Protein AF-A0A3B8JCH5-F1 (afdb_monomer)

Mean predicted aligned error: 13.8 Å

Radius of gyration: 34.74 Å; Cα contacts (8 Å, |Δi|>4): 391; chains: 1; bounding box: 81×51×119 Å

pLDDT: mean 85.2, std 17.15, range [28.3, 98.12]

Nearest PDB structures (foldseek):
  2gj3-assembly1_A  TM=8.268E-01  e=1.641E-06  Azotobacter vinelandii
  6ph2-assembly2_D  TM=7.706E-01  e=1.312E-06  Brucella melitensis bv. 1 str. 16M
  4wuj-assembly3_B  TM=7.169E-01  e=3.568E-05  Trichoderma reesei QM6a
  6ide-assembly1_B  TM=7.219E-01  e=1.809E-04  Vibrio cholerae
  6kju-assembly1_A  TM=6.544E-01  e=3.542E-04  Vibrio cholerae

Structure (mmCIF, N/CA/C/O backbone):
data_AF-A0A3B8JCH5-F1
#
_entry.id   AF-A0A3B8JCH5-F1
#
loop_
_atom_site.group_PDB
_atom_site.id
_atom_site.type_symbol
_atom_site.label_atom_id
_atom_site.label_alt_id
_atom_site.label_comp_id
_atom_site.label_asym_id
_atom_site.label_entity_id
_atom_site.label_seq_id
_atom_site.pdbx_PDB_ins_code
_atom_site.Cartn_x
_atom_site.Cartn_y
_atom_site.Cartn_z
_atom_site.occupancy
_atom_site.B_iso_or_equiv
_atom_site.auth_seq_id
_atom_site.auth_comp_id
_atom_site.auth_asym_id
_atom_site.auth_atom_id
_atom_site.pdbx_PDB_model_num
ATOM 1 N N . MET A 1 1 ? -18.380 27.888 34.552 1.00 34.47 1 MET A N 1
ATOM 2 C CA . MET A 1 1 ? -19.639 27.134 34.718 1.00 34.47 1 MET A CA 1
ATOM 3 C C . MET A 1 1 ? -20.433 27.357 33.443 1.00 34.47 1 MET A C 1
ATOM 5 O O . MET A 1 1 ? -20.957 28.444 33.261 1.00 34.47 1 MET A O 1
ATOM 9 N N . THR A 1 2 ? -20.401 26.409 32.508 1.00 28.30 2 THR A N 1
ATOM 10 C CA . THR A 1 2 ? -20.994 26.587 31.172 1.00 28.30 2 THR A CA 1
ATOM 11 C C . THR A 1 2 ? -21.878 25.374 30.907 1.00 28.30 2 THR A C 1
ATOM 13 O O . THR A 1 2 ? -21.383 24.264 30.739 1.00 28.30 2 THR A O 1
ATOM 16 N N . LEU A 1 3 ? -23.192 25.571 31.002 1.00 33.81 3 LEU A N 1
ATOM 17 C CA . LEU A 1 3 ? -24.224 24.557 30.790 1.00 33.81 3 LEU A CA 1
ATOM 18 C C . LEU A 1 3 ? -24.629 24.592 29.311 1.00 33.81 3 LEU A C 1
ATOM 20 O O . LEU A 1 3 ? -25.291 25.535 28.892 1.00 33.81 3 LEU A O 1
ATOM 24 N N . ASN A 1 4 ? -24.251 23.581 28.526 1.00 31.47 4 ASN A N 1
ATOM 25 C CA . ASN A 1 4 ? -24.767 23.400 27.166 1.00 31.47 4 ASN A CA 1
ATOM 26 C C . ASN A 1 4 ? -25.927 22.396 27.192 1.00 31.47 4 ASN A C 1
ATOM 28 O O . ASN A 1 4 ? -25.741 21.228 27.529 1.00 31.47 4 ASN A O 1
ATOM 32 N N . GLY A 1 5 ? -27.128 22.847 26.831 1.00 33.06 5 GLY A N 1
ATOM 33 C CA . GLY A 1 5 ? -28.303 21.998 26.661 1.00 33.06 5 GLY A CA 1
ATOM 34 C C . GLY A 1 5 ? -29.292 22.637 25.693 1.00 33.06 5 GLY A C 1
ATOM 35 O O . GLY A 1 5 ? -29.803 23.719 25.958 1.00 33.06 5 GLY A O 1
ATOM 36 N N . SER A 1 6 ? -29.536 21.966 24.570 1.00 33.12 6 SER A N 1
ATOM 37 C CA . SER A 1 6 ? -30.535 22.315 23.562 1.00 33.12 6 SER A CA 1
ATOM 38 C C . SER A 1 6 ? -31.958 22.123 24.100 1.00 33.12 6 SER A C 1
ATOM 40 O O . SER A 1 6 ? -32.249 21.162 24.815 1.00 33.12 6 SER A O 1
ATOM 42 N N . VAL A 1 7 ? -32.836 23.070 23.761 1.00 36.69 7 VAL A N 1
ATOM 43 C CA . VAL A 1 7 ? -34.223 23.170 24.234 1.00 36.69 7 VAL A CA 1
ATOM 44 C C . VAL A 1 7 ? -35.172 22.842 23.084 1.00 36.69 7 VAL A C 1
ATOM 46 O O . VAL A 1 7 ? -35.135 23.495 22.046 1.00 36.69 7 VAL A O 1
ATOM 49 N N . ALA A 1 8 ? -36.066 21.883 23.307 1.00 32.75 8 ALA A N 1
ATOM 50 C CA . ALA A 1 8 ? -37.369 21.835 22.658 1.00 32.75 8 ALA A CA 1
ATOM 51 C C . ALA A 1 8 ? -38.423 21.892 23.771 1.00 32.75 8 ALA A C 1
ATOM 53 O O . ALA A 1 8 ? -38.335 21.165 24.761 1.00 32.75 8 ALA A O 1
ATOM 54 N N . GLN A 1 9 ? -39.354 22.833 23.642 1.00 38.03 9 GLN A N 1
ATOM 55 C CA . GLN A 1 9 ? -40.251 23.297 24.696 1.00 38.03 9 GLN A CA 1
ATOM 56 C C . GLN A 1 9 ? -41.695 22.909 24.355 1.00 38.03 9 GLN A C 1
ATOM 58 O O . GLN A 1 9 ? -42.153 23.233 23.265 1.00 38.03 9 GLN A O 1
ATOM 63 N N . GLN A 1 10 ? -42.404 22.261 25.286 1.00 32.81 10 GLN A N 1
ATOM 64 C CA . GLN A 1 10 ? -43.654 22.741 25.914 1.00 32.81 10 GLN A CA 1
ATOM 65 C C . GLN A 1 10 ? -44.427 21.599 26.607 1.00 32.81 10 GLN A C 1
ATOM 67 O O . GLN A 1 10 ? -44.687 20.563 26.007 1.00 32.81 10 GLN A O 1
ATOM 72 N N . GLY A 1 11 ? -44.867 21.857 27.849 1.00 30.05 11 GLY A N 1
ATOM 73 C CA . GLY A 1 11 ? -45.993 21.167 28.500 1.00 30.05 11 GLY A CA 1
ATOM 74 C C . GLY A 1 11 ? -45.633 20.125 29.567 1.00 30.05 11 GLY A C 1
ATOM 75 O O . GLY A 1 11 ? -45.564 18.941 29.269 1.00 30.05 11 GLY A O 1
ATOM 76 N N . GLY A 1 12 ? -45.487 20.564 30.824 1.00 31.00 12 GLY A N 1
ATOM 77 C CA . GLY A 1 12 ? -45.229 19.715 31.997 1.00 31.00 12 GLY A CA 1
ATOM 78 C C . GLY A 1 12 ? -43.741 19.640 32.331 1.00 31.00 12 GLY A C 1
ATOM 79 O O . GLY A 1 12 ? -42.994 18.936 31.660 1.00 31.00 12 GLY A O 1
ATOM 80 N N . GLU A 1 13 ? -43.290 20.386 33.345 1.00 38.19 13 GLU A N 1
ATOM 81 C CA . GLU A 1 13 ? -41.892 20.380 33.796 1.00 38.19 13 GLU A CA 1
ATOM 82 C C . GLU A 1 13 ? -41.487 18.976 34.271 1.00 38.19 13 GLU A C 1
ATOM 84 O O . GLU A 1 13 ? -41.611 18.618 35.442 1.00 38.19 13 GLU A O 1
ATOM 89 N N . GLN A 1 14 ? -40.964 18.160 33.354 1.00 43.94 14 GLN A N 1
ATOM 90 C CA . GLN A 1 14 ? -40.075 17.071 33.718 1.00 43.94 14 GLN A CA 1
ATOM 91 C C . GLN A 1 14 ? -38.820 17.713 34.303 1.00 43.94 14 GLN A C 1
ATOM 93 O O . GLN A 1 14 ? -37.884 18.067 33.583 1.00 43.94 14 GLN A O 1
ATOM 98 N N . VAL A 1 15 ? -38.811 17.884 35.626 1.00 55.19 15 VAL A N 1
ATOM 99 C CA . VAL A 1 15 ? -37.588 18.178 36.370 1.00 55.19 15 VAL A CA 1
ATOM 100 C C . VAL A 1 15 ? -36.568 17.128 35.947 1.00 55.19 15 VAL A C 1
ATOM 102 O O . VAL A 1 15 ? -36.809 15.921 36.037 1.00 55.19 15 VAL A O 1
ATOM 105 N N . LYS A 1 16 ? -35.464 17.594 35.370 1.00 57.41 16 LYS A N 1
ATOM 106 C CA . LYS A 1 16 ? -34.493 16.759 34.675 1.00 57.41 16 LYS A CA 1
ATOM 107 C C . LYS A 1 16 ? -33.742 15.917 35.707 1.00 57.41 16 LYS A C 1
ATOM 109 O O . LYS A 1 16 ? -32.671 16.268 36.132 1.00 57.41 16 LYS A O 1
ATOM 114 N N . ASN A 1 17 ? -34.284 14.800 36.166 1.00 74.19 17 ASN A N 1
ATOM 115 C CA . ASN A 1 17 ? -33.811 14.106 37.374 1.00 74.19 17 ASN A CA 1
ATOM 116 C C . ASN A 1 17 ? -32.418 13.443 37.297 1.00 74.19 17 ASN A C 1
ATOM 118 O O . ASN A 1 17 ? -32.082 12.652 38.175 1.00 74.19 17 ASN A O 1
ATOM 122 N N . ARG A 1 18 ? -31.614 13.730 36.267 1.00 83.62 18 ARG A N 1
ATOM 123 C CA . ARG A 1 18 ? -30.266 13.198 36.060 1.00 83.62 18 ARG A CA 1
ATOM 124 C C . ARG A 1 18 ? -29.354 14.251 35.434 1.00 83.62 18 ARG A C 1
ATOM 126 O O . ARG A 1 18 ? -29.680 14.791 34.374 1.00 83.62 18 ARG A O 1
ATOM 133 N N . TYR A 1 19 ? -28.195 14.475 36.045 1.00 86.25 19 TYR A N 1
ATOM 134 C CA . TYR A 1 19 ? -27.175 15.397 35.552 1.00 86.25 19 TYR A CA 1
ATOM 135 C C . TYR A 1 19 ? -25.776 14.860 35.848 1.00 86.25 19 TYR A C 1
ATOM 137 O O . TYR A 1 19 ? -25.529 14.335 36.931 1.00 86.25 19 TYR A O 1
ATOM 145 N N . GLU A 1 20 ? -24.846 15.055 34.918 1.00 90.00 20 GLU A N 1
ATOM 146 C CA . GLU A 1 20 ? -23.426 14.811 35.160 1.00 90.00 20 GLU A CA 1
ATOM 147 C C . GLU A 1 20 ? -22.760 16.122 35.580 1.00 90.00 20 GLU A C 1
ATOM 149 O O . GLU A 1 20 ? -22.836 17.117 34.857 1.00 90.00 20 GLU A O 1
ATOM 154 N N . VAL A 1 21 ? -22.097 16.132 36.734 1.00 90.00 21 VAL A N 1
ATOM 155 C CA . VAL A 1 21 ? -21.424 17.320 37.271 1.00 90.00 21 VAL A CA 1
ATOM 156 C C . VAL A 1 21 ? -19.962 17.017 37.561 1.00 90.00 21 VAL A C 1
ATOM 158 O O . VAL A 1 21 ? -19.626 15.957 38.084 1.00 90.00 21 VAL A O 1
ATOM 161 N N . LYS A 1 22 ? -19.0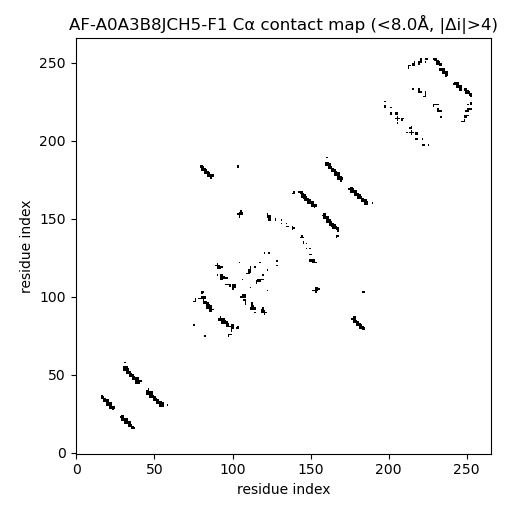84 17.957 37.215 1.00 91.12 22 LYS A N 1
ATOM 162 C CA . LYS A 1 22 ? -17.679 17.936 37.619 1.00 91.12 22 LYS A CA 1
ATOM 163 C C . LYS A 1 22 ? -17.558 18.679 38.946 1.00 91.12 22 LYS A C 1
ATOM 165 O O . LYS A 1 22 ? -17.958 19.840 39.020 1.00 91.12 22 LYS A O 1
ATOM 170 N N . ILE A 1 23 ? -17.031 18.024 39.971 1.00 90.88 23 ILE A N 1
ATOM 171 C CA . ILE A 1 23 ? -16.799 18.621 41.288 1.00 90.88 23 ILE A CA 1
ATOM 172 C C . ILE A 1 23 ? -15.312 18.571 41.643 1.00 90.88 23 ILE A C 1
ATOM 174 O O . ILE A 1 23 ? -14.564 17.727 41.147 1.00 90.88 23 ILE A O 1
ATOM 178 N N . LEU A 1 24 ? -14.898 19.481 42.522 1.00 89.62 24 LEU A N 1
ATOM 179 C CA . LEU A 1 24 ? -13.614 19.414 43.207 1.00 89.62 24 LEU A CA 1
ATOM 180 C C . LEU A 1 24 ? -13.860 18.821 44.596 1.00 89.62 24 LEU A C 1
ATOM 182 O O . LEU A 1 24 ? -14.696 19.324 45.344 1.00 89.62 24 LEU A O 1
ATOM 186 N N . THR A 1 25 ? -13.150 17.752 44.933 1.00 84.25 25 THR A N 1
ATOM 187 C CA . THR A 1 25 ? -13.139 17.206 46.298 1.00 84.25 25 THR A CA 1
ATOM 188 C C . THR A 1 25 ? -12.403 18.151 47.253 1.00 84.25 25 THR A C 1
ATOM 190 O O . THR A 1 25 ? -11.600 18.977 46.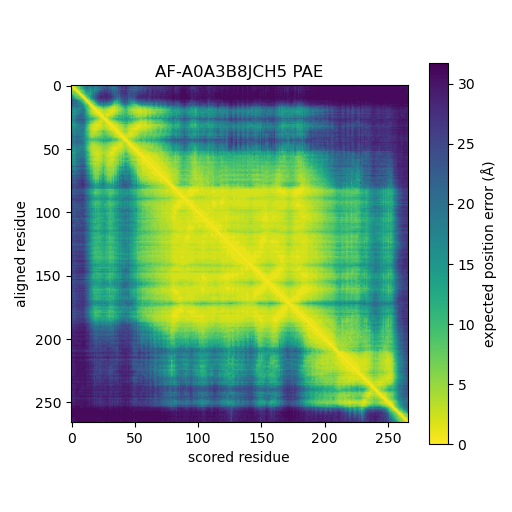816 1.00 84.25 25 THR A O 1
ATOM 193 N N . GLU A 1 26 ? -12.609 17.998 48.566 1.00 85.19 26 GLU A N 1
ATOM 194 C CA . GLU A 1 26 ? -11.859 18.755 49.587 1.00 85.19 26 GLU A CA 1
ATOM 195 C C . GLU A 1 26 ? -10.337 18.555 49.477 1.00 85.19 26 GLU A C 1
ATOM 197 O O . GLU A 1 26 ? -9.564 19.435 49.842 1.00 85.19 26 GLU A O 1
ATOM 202 N N . THR A 1 27 ? -9.893 17.429 48.905 1.00 82.94 27 THR A N 1
ATOM 203 C CA . THR A 1 27 ? -8.476 17.136 48.645 1.00 82.94 27 THR A CA 1
ATOM 204 C C . THR A 1 27 ? -7.953 17.757 47.342 1.00 82.94 27 THR A C 1
ATOM 206 O O . THR A 1 27 ? -6.846 17.438 46.919 1.00 82.94 27 THR A O 1
ATOM 209 N N . GLY A 1 28 ? -8.746 18.582 46.649 1.00 83.62 28 GLY A N 1
ATOM 210 C CA . GLY A 1 28 ? -8.377 19.220 45.380 1.00 83.62 28 GLY A CA 1
ATOM 211 C C . GLY A 1 28 ? -8.441 18.305 44.150 1.00 83.62 28 GLY A C 1
ATOM 212 O O . GLY A 1 28 ? -8.120 18.739 43.046 1.00 83.62 28 GLY A O 1
ATOM 213 N N . LYS A 1 29 ? -8.864 17.045 44.305 1.00 86.81 29 LYS A N 1
ATOM 214 C CA . LYS A 1 29 ? -9.010 16.094 43.193 1.00 86.81 29 LYS A CA 1
ATOM 215 C C . LYS A 1 29 ? -10.319 16.360 42.455 1.00 86.81 29 LYS A C 1
ATOM 217 O O . LYS A 1 29 ? -11.372 16.439 43.089 1.00 86.81 29 LYS A O 1
ATOM 222 N N . GLU A 1 30 ? -10.258 16.451 41.133 1.00 89.44 30 GLU A N 1
ATOM 223 C CA . GLU A 1 30 ? -11.446 16.546 40.286 1.00 89.44 30 GLU A CA 1
ATOM 224 C C . GLU A 1 30 ? -12.133 15.179 40.150 1.00 89.44 30 GLU A C 1
ATOM 226 O O . GLU A 1 30 ? -11.474 14.175 39.863 1.00 89.44 30 GLU A O 1
ATOM 231 N N . CYS A 1 31 ? -13.455 15.135 40.314 1.00 89.94 31 CYS A N 1
ATOM 232 C CA . CYS A 1 31 ? -14.258 13.956 40.001 1.00 89.94 31 CYS A CA 1
ATOM 233 C C . CYS A 1 31 ? -15.549 14.322 39.264 1.00 89.94 31 CYS A C 1
ATOM 235 O O . CYS A 1 31 ? -16.095 15.418 39.394 1.00 89.94 31 CYS A O 1
ATOM 237 N N . TRP A 1 32 ? -16.021 13.394 38.441 1.00 93.19 32 TRP A N 1
ATOM 238 C CA . TRP A 1 32 ? -17.297 13.478 37.752 1.00 93.19 32 TRP A CA 1
ATOM 239 C C . TRP A 1 32 ? -18.329 12.636 38.489 1.00 93.19 32 TRP A C 1
ATOM 241 O O . TRP A 1 32 ? -18.100 11.454 38.731 1.00 93.19 32 TRP A O 1
ATOM 251 N N . LEU A 1 33 ? -19.483 13.226 38.791 1.00 92.38 33 LEU A N 1
ATOM 252 C CA . LEU A 1 33 ? -20.605 12.550 39.433 1.00 92.38 33 LEU A CA 1
ATOM 253 C C . LEU A 1 33 ? -21.814 12.493 38.493 1.00 92.38 33 LEU A C 1
ATOM 255 O O . LEU A 1 33 ? -22.228 13.523 37.965 1.00 92.38 33 LEU A O 1
ATOM 259 N N . ASP A 1 34 ? -22.410 11.310 38.324 1.00 92.19 34 ASP A N 1
ATOM 260 C CA . ASP A 1 34 ? -23.779 11.145 37.812 1.00 92.19 34 ASP A CA 1
ATOM 261 C C . ASP A 1 34 ? -24.737 11.308 38.992 1.00 92.19 34 ASP A C 1
ATOM 263 O O . ASP A 1 34 ? -24.832 10.431 39.855 1.00 92.19 34 ASP A O 1
ATOM 267 N N . VAL A 1 35 ? -25.411 12.453 39.055 1.00 92.00 35 VAL A N 1
ATOM 268 C CA . VAL A 1 35 ? -26.319 12.816 40.142 1.00 92.00 35 VAL A CA 1
ATOM 269 C C . VAL A 1 35 ? -27.749 12.600 39.683 1.00 92.00 35 VAL A C 1
ATOM 271 O O . VAL A 1 35 ? -28.184 13.160 38.674 1.00 92.00 35 VAL A O 1
ATOM 274 N N . ARG A 1 36 ? -28.497 11.800 40.445 1.00 90.94 36 ARG A N 1
ATOM 275 C CA . ARG A 1 36 ? -29.922 11.559 40.223 1.00 90.94 36 ARG A CA 1
ATOM 276 C C . ARG A 1 36 ? -30.733 12.026 41.410 1.00 90.94 36 ARG A C 1
ATOM 278 O O . ARG A 1 36 ? -30.422 11.670 42.543 1.00 90.94 36 ARG A O 1
ATOM 285 N N . ASN A 1 37 ? -31.805 12.750 41.121 1.00 89.75 37 ASN A N 1
ATOM 286 C CA . ASN A 1 37 ? -32.693 13.312 42.130 1.00 89.75 37 ASN A CA 1
ATOM 287 C C . ASN A 1 37 ? -34.081 12.688 41.987 1.00 89.75 37 ASN A C 1
ATOM 289 O O . ASN A 1 37 ? -34.614 12.588 40.884 1.00 89.75 37 ASN A O 1
ATOM 293 N N . ARG A 1 38 ? -34.694 12.277 43.094 1.00 86.19 38 ARG A N 1
ATOM 294 C CA . ARG A 1 38 ? -36.100 11.857 43.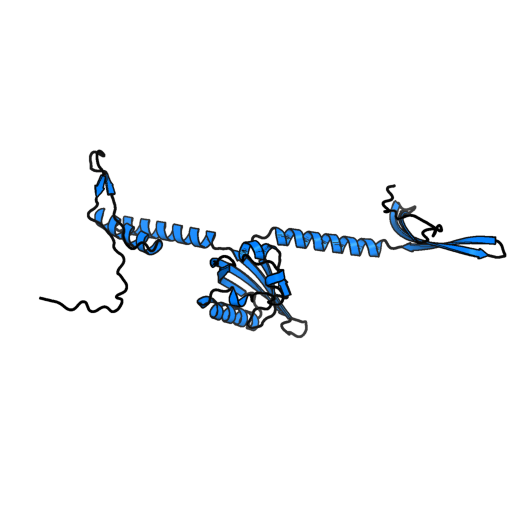140 1.00 86.19 38 ARG A CA 1
ATOM 295 C C . ARG A 1 38 ? -36.772 12.472 44.352 1.00 86.19 38 ARG A C 1
ATOM 297 O O . ARG A 1 38 ? -36.208 12.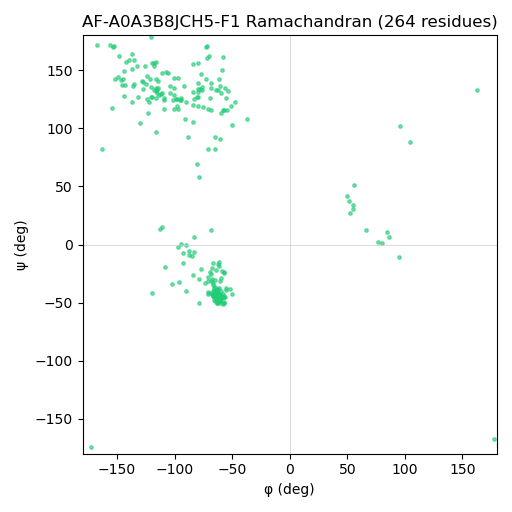458 45.437 1.00 86.19 38 ARG A O 1
ATOM 304 N N . ILE A 1 39 ? -37.995 12.958 44.179 1.00 85.94 39 ILE A N 1
ATOM 305 C CA . ILE A 1 39 ? -38.830 13.378 45.306 1.00 85.94 39 ILE A CA 1
ATOM 306 C C . ILE A 1 39 ? -39.445 12.115 45.920 1.00 85.94 39 ILE A C 1
ATOM 308 O O . ILE A 1 39 ? -40.027 11.295 45.206 1.00 85.94 39 ILE A O 1
ATOM 312 N N . ILE A 1 40 ? -39.277 11.939 47.227 1.00 87.81 40 ILE A N 1
ATOM 313 C CA . ILE A 1 40 ? -39.837 10.847 48.027 1.00 87.81 40 ILE A CA 1
ATOM 314 C C . ILE A 1 40 ? -40.630 11.430 49.198 1.00 87.81 40 ILE A C 1
ATOM 316 O O . ILE A 1 40 ? -40.355 12.539 49.645 1.00 87.81 40 ILE A O 1
ATOM 320 N N . ASN A 1 41 ? -41.616 10.692 49.703 1.00 87.38 41 ASN A N 1
ATOM 321 C CA . ASN A 1 41 ? -42.335 11.078 50.914 1.00 87.38 41 ASN A CA 1
ATOM 322 C C . ASN A 1 41 ? -41.741 10.327 52.113 1.00 87.38 41 ASN A C 1
ATOM 324 O O . ASN A 1 41 ? -41.657 9.097 52.084 1.00 87.38 41 ASN A O 1
ATOM 328 N N . VAL A 1 42 ? -41.321 11.059 53.142 1.00 82.31 42 VAL A N 1
ATOM 329 C CA . VAL A 1 42 ? -40.803 10.505 54.396 1.00 82.31 42 VAL A CA 1
ATOM 330 C C . VAL A 1 42 ? -41.653 11.067 55.532 1.00 82.31 42 VAL A C 1
ATOM 332 O O . VAL A 1 42 ? -41.644 12.264 55.782 1.00 82.31 42 VAL A O 1
ATOM 335 N N . GLN A 1 43 ? -42.421 10.199 56.201 1.00 82.62 43 GLN A N 1
ATOM 336 C CA . GLN A 1 43 ? -43.301 10.556 57.331 1.00 82.62 43 GLN A CA 1
ATOM 337 C C . GLN A 1 43 ? -44.330 11.672 57.043 1.00 82.62 43 GLN A C 1
ATOM 339 O O . GLN A 1 43 ? -44.732 12.397 57.946 1.00 82.62 43 GLN A O 1
ATOM 344 N N . GLY A 1 44 ? -44.804 11.791 55.800 1.00 83.31 44 GLY A N 1
ATOM 345 C CA . GLY A 1 44 ? -45.785 12.803 55.399 1.00 83.31 44 GLY A CA 1
ATOM 346 C C . GLY A 1 44 ? -45.162 14.067 54.803 1.00 83.31 44 GLY A C 1
ATOM 347 O O . GLY A 1 44 ? -45.885 14.849 54.188 1.00 83.31 44 GLY A O 1
ATOM 348 N N . GLU A 1 45 ? -43.841 14.236 54.893 1.00 87.94 45 GLU A N 1
ATOM 349 C CA . GLU A 1 45 ? -43.112 15.367 54.318 1.00 87.94 45 GLU A CA 1
ATOM 350 C C . GLU A 1 45 ? -42.435 14.993 52.993 1.00 87.94 45 GLU A C 1
ATOM 352 O O . GLU A 1 45 ? -41.950 13.876 52.794 1.00 87.94 45 GLU A O 1
ATOM 357 N N . SER A 1 46 ? -42.409 15.940 52.051 1.00 85.50 46 SER A N 1
ATOM 358 C CA . SER A 1 46 ? -41.711 15.760 50.773 1.00 85.50 46 SER A CA 1
ATOM 359 C C . SER A 1 46 ? -40.211 15.987 50.961 1.00 85.50 46 SER A C 1
ATOM 361 O O . SER A 1 46 ? -39.791 17.088 51.304 1.00 85.50 46 SER A O 1
ATOM 363 N N . ALA A 1 47 ? -39.404 14.964 50.688 1.00 87.88 47 ALA A N 1
ATOM 364 C CA . ALA A 1 47 ? -37.947 14.999 50.739 1.00 87.88 47 ALA A CA 1
ATOM 365 C C . ALA A 1 47 ? -37.339 14.711 49.356 1.00 87.88 47 ALA A C 1
ATOM 367 O O . ALA A 1 47 ? -37.937 14.026 48.526 1.00 87.88 47 ALA A O 1
ATOM 368 N N . VAL A 1 48 ? -36.128 15.209 49.095 1.00 86.56 48 VAL A N 1
ATOM 369 C CA . VAL A 1 48 ? -35.376 14.895 47.870 1.00 86.56 48 VAL A CA 1
ATOM 370 C C . VAL A 1 48 ? -34.332 13.832 48.190 1.00 86.56 48 VAL A C 1
ATOM 372 O O . VAL A 1 48 ? -33.406 14.069 48.959 1.00 86.56 48 VAL A O 1
ATOM 375 N N . LEU A 1 49 ? -34.465 12.663 47.573 1.00 87.56 49 LEU A N 1
ATOM 376 C CA . LEU A 1 49 ? -33.430 11.641 47.546 1.00 87.56 49 LEU A CA 1
ATOM 377 C C . LEU A 1 49 ? -32.453 11.950 46.413 1.00 87.56 49 LEU A C 1
ATOM 379 O O . LEU A 1 49 ? -32.840 11.967 45.242 1.00 87.56 49 LEU A O 1
ATOM 383 N N . VAL A 1 50 ? -31.188 12.150 46.769 1.00 89.19 50 VAL A N 1
ATOM 384 C CA . VAL A 1 50 ? -30.084 12.349 45.830 1.00 89.19 50 VAL A CA 1
ATOM 385 C C . VAL A 1 50 ? -29.191 11.115 45.860 1.00 89.19 50 VAL A C 1
ATOM 387 O O . VAL A 1 50 ? -28.699 10.730 46.917 1.00 89.19 50 VAL A O 1
ATOM 390 N N . THR A 1 51 ? -28.958 10.499 44.706 1.00 90.44 51 THR A N 1
ATOM 391 C CA . THR A 1 51 ? -27.909 9.484 44.537 1.00 90.44 51 THR A CA 1
ATOM 392 C C . THR A 1 51 ? -26.827 10.052 43.640 1.00 90.44 51 THR A C 1
ATOM 394 O O . THR A 1 51 ? -27.145 10.536 42.555 1.00 90.44 51 THR A O 1
ATOM 397 N N . ALA A 1 52 ? -25.569 9.963 44.055 1.00 90.94 52 ALA A N 1
ATOM 398 C CA . ALA A 1 52 ? -24.428 10.374 43.252 1.00 90.94 52 ALA A CA 1
ATOM 399 C C . ALA A 1 52 ? -23.505 9.175 43.028 1.00 90.94 52 ALA A C 1
ATOM 401 O O . ALA A 1 52 ? -23.097 8.522 43.988 1.00 90.94 52 ALA A O 1
ATOM 402 N N . PHE A 1 53 ? -23.183 8.890 41.768 1.00 92.38 53 PHE A N 1
ATOM 403 C CA . PHE A 1 53 ? -22.221 7.856 41.393 1.00 92.38 53 PHE A CA 1
ATOM 404 C C . PHE A 1 53 ? -20.978 8.508 40.808 1.00 92.38 53 PHE A C 1
ATOM 406 O O . PHE A 1 53 ? -21.094 9.333 39.904 1.00 92.38 53 PHE A O 1
ATOM 413 N N . ASP A 1 54 ? -19.801 8.121 41.291 1.00 91.62 54 ASP A N 1
ATOM 414 C CA . ASP A 1 54 ? -18.545 8.526 40.666 1.00 91.62 54 ASP A CA 1
ATOM 415 C C . ASP A 1 54 ? -18.415 7.855 39.290 1.00 91.62 54 ASP A C 1
ATOM 417 O O . ASP A 1 54 ? -18.363 6.631 39.171 1.00 91.62 54 ASP A O 1
ATOM 421 N N . ILE A 1 55 ? -18.396 8.678 38.243 1.00 91.44 55 ILE A N 1
ATOM 422 C CA . ILE A 1 55 ? -18.228 8.273 36.844 1.00 91.44 55 ILE A CA 1
ATOM 423 C C . ILE A 1 55 ? -16.893 8.761 36.265 1.00 91.44 55 ILE A C 1
ATOM 425 O O . ILE A 1 55 ? -16.698 8.721 35.049 1.00 91.44 55 ILE A O 1
ATOM 429 N N . THR A 1 56 ? -15.964 9.220 37.110 1.00 90.88 56 THR A N 1
ATOM 430 C CA . THR A 1 56 ? -14.658 9.757 36.694 1.00 90.88 56 THR A CA 1
ATOM 431 C C . THR A 1 56 ? -13.886 8.736 35.876 1.00 90.88 56 THR A C 1
ATOM 433 O O . THR A 1 56 ? -13.469 9.040 34.762 1.00 90.88 56 THR A O 1
ATOM 436 N N . HIS A 1 57 ? -13.773 7.505 36.382 1.00 91.44 57 HIS A N 1
ATOM 437 C CA . HIS A 1 57 ? -13.063 6.426 35.695 1.00 91.44 57 HIS A CA 1
ATOM 438 C C . HIS A 1 57 ? -13.685 6.112 34.327 1.00 91.44 57 HIS A C 1
ATOM 440 O O . HIS A 1 57 ? -12.983 6.023 33.324 1.00 91.44 57 HIS A O 1
ATOM 446 N N . TYR A 1 58 ? -15.017 6.010 34.262 1.00 90.00 58 TYR A N 1
ATOM 447 C CA . TYR A 1 58 ? -15.727 5.761 33.007 1.00 90.00 58 TYR A CA 1
ATOM 448 C C . TYR A 1 58 ? -15.476 6.868 31.976 1.00 90.00 58 TYR A C 1
ATOM 450 O O . TYR A 1 58 ? -15.210 6.578 30.810 1.00 90.00 58 TYR A O 1
ATOM 458 N N . LYS A 1 59 ? -15.515 8.138 32.400 1.00 90.50 59 LYS A N 1
ATOM 459 C CA . LYS A 1 59 ? -15.216 9.260 31.507 1.00 90.50 59 LYS A CA 1
ATOM 460 C C . LYS A 1 59 ? -13.768 9.264 31.039 1.00 90.50 59 LYS A C 1
ATOM 462 O O . LYS A 1 59 ? -13.560 9.435 29.847 1.00 90.50 59 LYS A O 1
ATOM 467 N N . GLN A 1 60 ? -12.811 9.027 31.933 1.00 90.19 60 GLN A N 1
ATOM 468 C CA . GLN A 1 60 ? -11.386 8.993 31.595 1.00 90.19 60 GLN A CA 1
ATOM 469 C C . GLN A 1 60 ? -11.063 7.897 30.577 1.00 90.19 60 GLN A C 1
ATOM 471 O O . GLN A 1 60 ? -10.410 8.175 29.580 1.00 90.19 60 GLN A O 1
ATOM 476 N N . VAL A 1 61 ? -11.573 6.675 30.774 1.00 91.62 61 VAL A N 1
ATOM 477 C CA . VAL A 1 61 ? -11.383 5.574 29.812 1.00 91.62 61 VAL A CA 1
ATOM 478 C C . VAL A 1 61 ? -12.004 5.918 28.460 1.00 91.62 61 VAL A C 1
ATOM 480 O O . VAL A 1 61 ? -11.395 5.691 27.418 1.00 91.62 61 VAL A O 1
ATOM 483 N N . ARG A 1 62 ? -13.211 6.495 28.463 1.00 92.12 62 ARG A N 1
ATOM 484 C CA . ARG A 1 62 ? -13.906 6.859 27.227 1.00 92.12 62 ARG A CA 1
ATOM 485 C C . ARG A 1 62 ? -13.191 7.984 26.477 1.00 92.12 62 ARG A C 1
ATOM 487 O O . ARG A 1 62 ? -13.078 7.922 25.261 1.00 92.12 62 ARG A O 1
ATOM 494 N N . GLU A 1 63 ? -12.729 9.005 27.188 1.00 92.12 63 GLU A N 1
ATOM 495 C CA . GLU A 1 63 ? -11.988 10.132 26.620 1.00 92.12 63 GLU A CA 1
ATOM 496 C C . GLU A 1 63 ? -10.630 9.687 26.074 1.00 92.12 63 GLU A C 1
ATOM 498 O O . GLU A 1 63 ? -10.325 9.995 24.927 1.00 92.12 63 GLU A O 1
ATOM 503 N N . ALA A 1 64 ? -9.891 8.856 26.816 1.00 91.19 64 ALA A N 1
ATOM 504 C CA . ALA A 1 64 ? -8.641 8.264 26.345 1.00 91.19 64 ALA A CA 1
ATOM 505 C C . ALA A 1 64 ? -8.840 7.405 25.083 1.00 91.19 64 ALA A C 1
ATOM 507 O O . ALA A 1 64 ? -8.031 7.469 24.160 1.00 91.19 64 ALA A O 1
ATOM 508 N N . LEU A 1 65 ? -9.934 6.635 25.005 1.00 92.25 65 LEU A N 1
ATOM 509 C CA . LEU A 1 65 ? -10.275 5.874 23.801 1.00 92.25 65 LEU A CA 1
ATOM 510 C C . LEU A 1 65 ? -10.568 6.800 22.614 1.00 92.25 65 LEU A C 1
ATOM 512 O O . LEU A 1 65 ? -10.036 6.578 21.529 1.00 92.25 65 LEU A O 1
ATOM 516 N N . TYR A 1 66 ? -11.376 7.845 22.815 1.00 90.94 66 TYR A N 1
ATOM 517 C CA . TYR A 1 66 ? -11.668 8.827 21.767 1.00 90.94 66 TYR A CA 1
ATOM 518 C C . TYR A 1 66 ? -10.407 9.552 21.289 1.00 90.94 66 TYR A C 1
ATOM 520 O O . TYR A 1 66 ? -10.222 9.736 20.087 1.00 90.94 66 TYR A O 1
ATOM 528 N N . GLU A 1 67 ? -9.531 9.951 22.208 1.00 92.31 67 GLU A N 1
ATOM 529 C CA . GLU A 1 67 ? -8.271 10.616 21.885 1.00 92.31 67 GLU A CA 1
ATOM 530 C C . GLU A 1 67 ? -7.321 9.680 21.129 1.00 92.31 67 GLU A C 1
ATOM 532 O O . GLU A 1 67 ? -6.737 10.080 20.120 1.00 92.31 67 GLU A O 1
ATOM 537 N N . SER A 1 68 ? -7.232 8.414 21.546 1.00 91.88 68 SER A N 1
ATOM 538 C CA . SER A 1 68 ? -6.461 7.385 20.847 1.00 91.88 68 SER A CA 1
ATOM 539 C C . SER A 1 68 ? -6.989 7.148 19.428 1.00 91.88 68 SER A C 1
ATOM 541 O O . SER A 1 68 ? -6.214 7.215 18.475 1.00 91.88 68 SER A O 1
ATOM 543 N N . GLN A 1 69 ? -8.305 6.978 19.254 1.00 89.25 69 GLN A N 1
ATOM 544 C CA . GLN A 1 69 ? -8.929 6.798 17.937 1.00 89.25 69 GLN A CA 1
ATOM 545 C C . GLN A 1 69 ? -8.713 8.006 17.024 1.00 89.25 69 GLN A C 1
ATOM 547 O O . GLN A 1 69 ? -8.322 7.848 15.869 1.00 89.25 69 GLN A O 1
ATOM 552 N N . ARG A 1 70 ? -8.917 9.223 17.544 1.00 89.38 70 ARG A N 1
ATOM 553 C CA . ARG A 1 70 ? -8.674 10.462 16.794 1.00 89.38 70 ARG A CA 1
ATOM 554 C C . ARG A 1 70 ? -7.211 10.571 16.365 1.00 89.38 70 ARG A C 1
ATOM 556 O O . ARG A 1 70 ? -6.932 10.953 15.229 1.00 89.38 70 ARG A O 1
ATOM 563 N N . THR A 1 71 ? -6.286 10.244 17.266 1.00 89.19 71 THR A N 1
ATOM 564 C CA . THR A 1 71 ? -4.844 10.283 16.997 1.00 89.19 71 THR A CA 1
ATOM 565 C C . THR A 1 71 ? -4.473 9.287 15.905 1.00 89.19 71 THR A C 1
ATOM 567 O O . THR A 1 71 ? -3.862 9.687 14.919 1.00 89.19 71 THR A O 1
ATOM 570 N N . LEU A 1 72 ? -4.910 8.028 16.018 1.00 86.69 72 LEU A N 1
ATOM 571 C CA . LEU A 1 72 ? -4.672 7.002 14.999 1.00 86.69 72 LEU A CA 1
ATOM 572 C C . LEU A 1 72 ? -5.246 7.413 13.640 1.00 86.69 72 LEU A C 1
ATOM 574 O O . LEU A 1 72 ? -4.538 7.347 12.641 1.00 86.69 72 LEU A O 1
ATOM 578 N N . SER A 1 73 ? -6.484 7.914 13.605 1.00 82.94 73 SER A N 1
ATOM 579 C CA . SER A 1 73 ? -7.102 8.416 12.373 1.00 82.94 73 SER A CA 1
ATOM 580 C C . SER A 1 73 ? -6.278 9.532 11.733 1.00 82.94 73 SER A C 1
ATOM 582 O O . SER A 1 73 ? -6.046 9.499 10.531 1.00 82.94 73 SER A O 1
ATOM 584 N N . THR A 1 74 ? -5.794 10.488 12.528 1.00 85.62 74 THR A N 1
ATOM 585 C CA . THR A 1 74 ? -4.978 11.603 12.021 1.00 85.62 74 THR A CA 1
ATOM 586 C C . THR A 1 74 ? -3.647 11.109 11.456 1.00 85.62 74 THR A C 1
ATOM 588 O O . THR A 1 74 ? -3.218 11.563 10.399 1.00 85.62 74 THR A O 1
ATOM 591 N N . LEU A 1 75 ? -2.989 10.174 12.148 1.00 87.62 75 LEU A N 1
ATOM 592 C CA . LEU A 1 75 ? -1.723 9.602 11.693 1.00 87.62 75 LEU A CA 1
ATOM 593 C C . LEU A 1 75 ? -1.900 8.836 10.380 1.00 87.62 75 LEU A C 1
ATOM 595 O O . LEU A 1 75 ? -1.114 9.043 9.463 1.00 87.62 75 LEU A O 1
ATOM 599 N N . MET A 1 76 ? -2.954 8.023 10.264 1.00 84.44 76 MET A N 1
ATOM 600 C CA . MET A 1 76 ? -3.253 7.276 9.040 1.00 84.44 76 MET A CA 1
ATOM 601 C C . MET A 1 76 ? -3.556 8.196 7.851 1.00 84.44 76 MET A C 1
ATOM 603 O O . MET A 1 76 ? -3.081 7.926 6.754 1.00 84.44 76 MET A O 1
ATOM 607 N N . SER A 1 77 ? -4.298 9.291 8.051 1.00 79.12 77 SER A N 1
ATOM 608 C CA . SER A 1 77 ? -4.620 10.246 6.976 1.00 79.12 77 SER A CA 1
ATOM 609 C C . SER A 1 77 ? -3.409 11.031 6.457 1.00 79.12 77 SER A C 1
ATOM 611 O O . SER A 1 77 ? -3.468 11.566 5.354 1.00 79.12 77 SER A O 1
ATOM 613 N N . ASN A 1 78 ? -2.323 11.113 7.230 1.00 81.69 78 ASN A N 1
ATOM 614 C CA . ASN A 1 78 ? -1.090 11.789 6.818 1.00 81.69 78 ASN A CA 1
ATOM 615 C C . ASN A 1 78 ? -0.126 10.873 6.045 1.00 81.69 78 ASN A C 1
ATOM 617 O O . ASN A 1 78 ? 0.886 11.359 5.538 1.00 81.69 78 ASN A O 1
ATOM 621 N N . LEU A 1 79 ? -0.391 9.563 5.979 1.00 83.94 79 LEU A N 1
ATOM 622 C CA . LEU A 1 79 ? 0.450 8.630 5.234 1.00 83.94 79 LEU A CA 1
ATOM 623 C C . LEU A 1 79 ? 0.181 8.763 3.724 1.00 83.94 79 LEU A C 1
ATOM 625 O O . LEU A 1 79 ? -0.982 8.812 3.318 1.00 83.94 79 LEU A O 1
ATOM 629 N N . PRO A 1 80 ? 1.223 8.787 2.873 1.00 82.94 80 PRO A N 1
ATOM 630 C CA . PRO A 1 80 ? 1.080 8.910 1.423 1.00 82.94 80 PRO A CA 1
ATOM 631 C C . PRO A 1 80 ? 0.685 7.568 0.777 1.00 82.94 80 PRO A C 1
ATOM 633 O O . PRO A 1 80 ? 1.390 7.041 -0.073 1.00 82.94 80 PRO A O 1
ATOM 636 N N . GLY A 1 81 ? -0.435 6.982 1.196 1.00 91.19 81 GLY A N 1
ATOM 637 C CA . GLY A 1 81 ? -0.866 5.665 0.732 1.00 91.19 81 GLY A CA 1
ATOM 638 C C . GLY A 1 81 ? -2.146 5.194 1.408 1.00 91.19 81 GLY A C 1
ATOM 639 O O . GLY A 1 81 ? -2.822 5.968 2.089 1.00 91.19 81 GLY A O 1
ATOM 640 N N . MET A 1 82 ? -2.480 3.916 1.247 1.00 94.31 82 MET A N 1
ATOM 641 C CA . MET A 1 82 ? -3.632 3.311 1.915 1.00 94.31 82 MET A CA 1
ATOM 642 C C . MET A 1 82 ? -3.215 2.237 2.908 1.00 94.31 82 MET A C 1
ATOM 644 O O . MET A 1 82 ? -2.400 1.373 2.602 1.00 94.31 82 MET A O 1
ATOM 648 N N . VAL A 1 83 ? -3.813 2.289 4.094 1.00 95.56 83 VAL A N 1
ATOM 649 C CA . VAL A 1 83 ? -3.759 1.214 5.087 1.00 95.56 83 VAL A CA 1
ATOM 650 C C . VAL A 1 83 ? -4.960 0.323 4.838 1.00 95.56 83 VAL A C 1
ATOM 652 O O . VAL A 1 83 ? -6.064 0.837 4.642 1.00 95.56 83 VAL A O 1
ATOM 655 N N . TYR A 1 84 ? -4.764 -0.986 4.870 1.00 96.38 84 TYR A N 1
ATOM 656 C CA . TYR A 1 84 ? -5.836 -1.936 4.628 1.00 96.38 84 TYR A CA 1
ATOM 657 C C . TYR A 1 84 ? -5.827 -3.073 5.645 1.00 96.38 84 TYR A C 1
ATOM 659 O O . TYR A 1 84 ? -4.812 -3.397 6.266 1.00 96.38 84 TYR A O 1
ATOM 667 N N . ARG A 1 85 ? -6.995 -3.697 5.766 1.00 97.94 85 ARG A N 1
ATOM 668 C CA . ARG A 1 85 ? -7.179 -5.028 6.323 1.00 97.94 85 ARG A CA 1
ATOM 669 C C . ARG A 1 85 ? -8.054 -5.814 5.362 1.00 97.94 85 ARG A C 1
ATOM 671 O O . ARG A 1 85 ? -9.141 -5.345 5.024 1.00 97.94 85 ARG A O 1
ATOM 678 N N . CYS A 1 86 ? -7.613 -6.990 4.942 1.00 97.75 86 CYS A N 1
ATOM 679 C CA . CYS A 1 86 ? -8.369 -7.834 4.023 1.00 97.75 86 CYS A CA 1
ATOM 680 C C . CYS A 1 86 ? -8.341 -9.305 4.428 1.00 97.75 86 CYS A C 1
ATOM 682 O O . CYS A 1 86 ? -7.523 -9.754 5.238 1.00 97.75 86 CYS A O 1
ATOM 684 N N . ARG A 1 87 ? -9.264 -10.068 3.849 1.00 97.69 87 ARG A N 1
ATOM 685 C CA . ARG A 1 87 ? -9.264 -11.524 3.938 1.00 97.69 87 ARG A CA 1
ATOM 686 C C . ARG A 1 87 ? -8.212 -12.091 2.996 1.00 97.69 87 ARG A C 1
ATOM 688 O O . ARG A 1 87 ? -7.984 -11.572 1.907 1.00 97.69 87 ARG A O 1
ATOM 695 N N . ASN A 1 88 ? -7.615 -13.207 3.402 1.00 96.44 88 ASN A N 1
ATOM 696 C CA . ASN A 1 88 ? -6.767 -14.000 2.520 1.00 96.44 88 ASN A CA 1
ATOM 697 C C . ASN A 1 88 ? -7.638 -14.889 1.613 1.00 96.44 88 ASN A C 1
ATOM 699 O O . ASN A 1 88 ? -7.712 -16.103 1.805 1.00 96.44 88 ASN A O 1
ATOM 703 N N . ASP A 1 89 ? -8.355 -14.270 0.678 1.00 95.88 89 ASP A N 1
ATOM 704 C CA . ASP A 1 89 ? -9.124 -14.934 -0.374 1.00 95.88 89 ASP A CA 1
ATOM 705 C C . ASP A 1 89 ? -8.632 -14.506 -1.767 1.00 95.88 89 ASP A C 1
ATOM 707 O O . ASP A 1 89 ? -7.693 -13.727 -1.905 1.00 95.88 89 ASP A O 1
ATOM 711 N N . ARG A 1 90 ? -9.229 -15.059 -2.828 1.00 92.50 90 ARG A N 1
ATOM 712 C CA . ARG A 1 90 ? -8.793 -14.784 -4.207 1.00 92.50 90 ARG A CA 1
ATOM 713 C C . ARG A 1 90 ? -9.003 -13.325 -4.623 1.00 92.50 90 ARG A C 1
ATOM 715 O O . ARG A 1 90 ? -8.252 -12.826 -5.458 1.00 92.50 90 ARG A O 1
ATOM 722 N N . ASP A 1 91 ? -10.029 -12.689 -4.070 1.00 95.19 91 ASP A N 1
ATOM 723 C CA . ASP A 1 91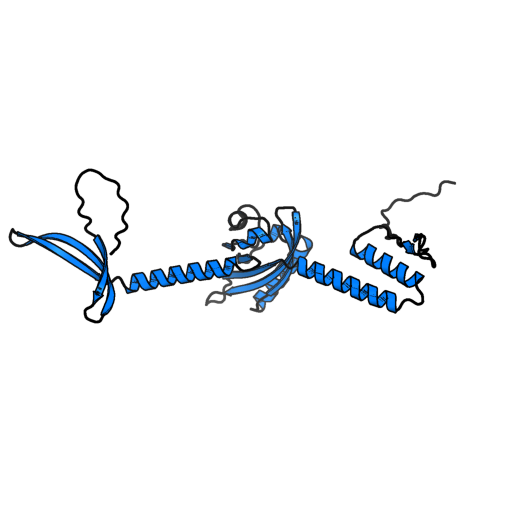 ? -10.467 -11.347 -4.450 1.00 95.19 91 ASP A CA 1
ATOM 724 C C . ASP A 1 91 ? -9.822 -10.253 -3.584 1.00 95.19 91 ASP A C 1
ATOM 726 O O . ASP A 1 91 ? -9.942 -9.067 -3.900 1.00 95.19 91 ASP A O 1
ATOM 730 N N . TRP A 1 92 ? -9.099 -10.649 -2.531 1.00 96.38 92 TRP A N 1
ATOM 731 C CA . TRP A 1 92 ? -8.542 -9.774 -1.504 1.00 96.38 92 TRP A CA 1
ATOM 732 C C . TRP A 1 92 ? -9.624 -8.913 -0.851 1.00 96.38 92 TRP A C 1
ATOM 734 O O . TRP A 1 92 ? -9.513 -7.688 -0.784 1.00 96.38 92 TRP A O 1
ATOM 744 N N . THR A 1 93 ? -10.698 -9.561 -0.393 1.00 97.25 93 THR A N 1
ATOM 745 C CA . THR A 1 93 ? -11.881 -8.882 0.150 1.00 97.25 93 THR A CA 1
ATOM 746 C C . THR A 1 93 ? -11.513 -7.964 1.311 1.00 97.25 93 THR A C 1
ATOM 748 O O . THR A 1 93 ? -11.071 -8.420 2.368 1.00 97.25 93 THR A O 1
ATOM 751 N N . MET A 1 94 ? -11.714 -6.662 1.118 1.00 97.31 94 MET A N 1
ATOM 752 C CA . MET A 1 94 ? -11.312 -5.633 2.075 1.00 97.31 94 MET A CA 1
ATOM 753 C C . MET A 1 94 ? -12.323 -5.509 3.221 1.00 97.31 94 MET A C 1
ATOM 755 O O . MET A 1 94 ? -13.508 -5.290 2.989 1.00 97.31 94 MET A O 1
ATOM 759 N N . GLU A 1 95 ? -11.851 -5.594 4.462 1.00 96.94 95 GLU A N 1
ATOM 760 C CA . GLU A 1 95 ? -12.651 -5.403 5.683 1.00 96.94 95 GLU A CA 1
ATOM 761 C C . GLU A 1 95 ? -12.524 -3.970 6.218 1.00 96.94 95 GLU A C 1
ATOM 763 O O . GLU A 1 95 ? -13.457 -3.412 6.796 1.00 96.94 95 GLU A O 1
ATOM 768 N N . PHE A 1 96 ? -11.355 -3.359 6.019 1.00 94.88 96 PHE A N 1
ATOM 769 C CA . PHE A 1 96 ? -11.073 -1.974 6.372 1.00 94.88 96 PHE A CA 1
ATOM 770 C C . PHE A 1 96 ? -10.096 -1.373 5.366 1.00 94.88 96 PHE A C 1
ATOM 772 O O . PHE A 1 96 ? -9.142 -2.031 4.956 1.00 94.88 96 PHE A O 1
ATOM 779 N N . ILE A 1 97 ? -10.311 -0.107 5.010 1.00 94.38 97 ILE A N 1
ATOM 780 C CA . ILE A 1 97 ? -9.400 0.674 4.173 1.00 94.38 97 ILE A CA 1
ATOM 781 C C . ILE A 1 97 ? -9.389 2.117 4.683 1.00 94.38 97 ILE A C 1
ATOM 783 O O . ILE A 1 97 ? -10.445 2.671 4.999 1.00 94.38 97 ILE A O 1
ATOM 787 N N . SER A 1 98 ? -8.210 2.735 4.759 1.00 93.75 98 SER A N 1
ATOM 788 C CA . SER A 1 98 ? -8.089 4.162 5.067 1.00 93.75 98 SER A CA 1
ATOM 789 C C . SER A 1 98 ? -8.541 5.050 3.898 1.00 93.75 98 SER A C 1
ATOM 791 O O . SER A 1 98 ? -8.557 4.642 2.738 1.00 93.75 98 SER A O 1
ATOM 793 N N . GLU A 1 99 ? -8.860 6.316 4.183 1.00 90.50 99 GLU A N 1
ATOM 794 C CA . GLU A 1 99 ? -9.294 7.286 3.160 1.00 90.50 99 GLU A CA 1
ATOM 795 C C . GLU A 1 99 ? -8.240 7.553 2.069 1.00 90.50 99 GLU A C 1
ATOM 797 O O . GLU A 1 99 ? -8.579 8.000 0.972 1.00 90.50 99 GLU A O 1
ATOM 802 N N . GLY A 1 100 ? -6.968 7.228 2.334 1.00 91.19 100 GLY A N 1
ATOM 803 C CA . GLY A 1 100 ? -5.877 7.355 1.368 1.00 91.19 100 GLY A CA 1
ATOM 804 C C . GLY A 1 100 ? -6.044 6.491 0.111 1.00 91.19 100 GLY A C 1
ATOM 805 O O . GLY A 1 100 ? -5.415 6.776 -0.910 1.00 91.19 100 GLY A O 1
ATOM 806 N N . CYS A 1 101 ? -6.945 5.497 0.123 1.00 94.38 101 CYS A N 1
ATOM 807 C CA . CYS A 1 101 ? -7.225 4.669 -1.052 1.00 94.38 101 CYS A CA 1
ATOM 808 C C . CYS A 1 101 ? -7.735 5.467 -2.249 1.00 94.38 101 CYS A C 1
ATOM 810 O O . CYS A 1 101 ? -7.473 5.072 -3.384 1.00 94.38 101 CYS A O 1
ATOM 812 N N . PHE A 1 102 ? -8.419 6.593 -2.022 1.00 93.75 102 PHE A N 1
ATOM 813 C CA . PHE A 1 102 ? -8.948 7.412 -3.108 1.00 93.75 102 PHE A CA 1
ATOM 814 C C . PHE A 1 102 ? -7.823 8.018 -3.949 1.00 93.75 102 PHE A C 1
ATOM 816 O O . PHE A 1 102 ? -7.850 7.925 -5.171 1.00 93.75 102 PHE A O 1
ATOM 823 N N . ASN A 1 103 ? -6.787 8.562 -3.308 1.00 92.44 103 ASN A N 1
ATOM 824 C CA . ASN A 1 103 ? -5.646 9.149 -4.019 1.00 92.44 103 ASN A CA 1
ATOM 825 C C . ASN A 1 103 ? -4.804 8.084 -4.744 1.00 92.44 103 ASN A C 1
ATOM 827 O O . ASN A 1 103 ? -4.226 8.350 -5.801 1.00 92.44 103 ASN A O 1
ATOM 831 N N . LEU A 1 104 ? -4.743 6.874 -4.184 1.00 94.62 104 LEU A N 1
ATOM 832 C CA . LEU A 1 104 ? -3.978 5.768 -4.750 1.00 94.62 104 LEU A CA 1
ATOM 833 C C . LEU A 1 104 ? -4.708 5.095 -5.925 1.00 94.62 104 LEU A C 1
ATOM 835 O O . LEU A 1 104 ? -4.131 4.925 -6.993 1.00 94.62 104 LEU A O 1
ATOM 839 N N . THR A 1 105 ? -5.978 4.730 -5.734 1.00 95.94 105 THR A N 1
ATOM 840 C CA . THR A 1 105 ? -6.744 3.858 -6.646 1.00 95.94 105 THR A CA 1
ATOM 841 C C . THR A 1 105 ? -7.826 4.591 -7.443 1.00 95.94 105 THR A C 1
ATOM 843 O O . THR A 1 105 ? -8.299 4.078 -8.454 1.00 95.94 105 THR A O 1
ATOM 846 N N . GLY A 1 106 ? -8.249 5.780 -7.007 1.00 95.56 106 GLY A N 1
ATOM 847 C CA . GLY A 1 106 ? -9.402 6.500 -7.558 1.00 95.56 106 GLY A CA 1
ATOM 848 C C . GLY A 1 106 ? -10.768 6.010 -7.059 1.00 95.56 106 GLY A C 1
ATOM 849 O O . GLY A 1 106 ? -11.788 6.550 -7.484 1.00 95.56 106 GLY A O 1
ATOM 850 N N . TYR A 1 107 ? -10.808 5.015 -6.166 1.00 96.06 107 TYR A N 1
ATOM 851 C CA . TYR A 1 107 ? -12.035 4.483 -5.566 1.00 96.06 107 TYR A CA 1
ATOM 852 C C . TYR A 1 107 ? -12.193 4.924 -4.112 1.00 96.06 107 TYR A C 1
ATOM 854 O O . TYR A 1 107 ? -11.212 5.082 -3.381 1.00 96.06 107 TYR A O 1
ATOM 862 N N . TYR A 1 108 ? -13.439 5.105 -3.672 1.00 95.31 108 TYR A N 1
ATOM 863 C CA . TYR A 1 108 ? -13.723 5.380 -2.266 1.00 95.31 108 TYR A CA 1
ATOM 864 C C . TYR A 1 108 ? -13.689 4.083 -1.448 1.00 95.31 108 TYR A C 1
ATOM 866 O O . TYR A 1 108 ? -13.982 3.018 -1.992 1.00 95.31 108 TYR A O 1
ATOM 874 N N . PRO A 1 109 ? -13.436 4.142 -0.125 1.00 94.69 109 PRO A N 1
ATOM 875 C CA . PRO A 1 109 ? -13.454 2.945 0.717 1.00 94.69 109 PRO A CA 1
ATOM 876 C C . PRO A 1 109 ? -14.747 2.127 0.571 1.00 94.69 109 PRO A C 1
ATOM 878 O O . PRO A 1 109 ? -14.704 0.904 0.511 1.00 94.69 109 PRO A O 1
ATOM 881 N N . ALA A 1 110 ? -15.896 2.796 0.430 1.00 95.56 110 ALA A N 1
ATOM 882 C CA . ALA A 1 110 ? -17.198 2.150 0.256 1.00 95.56 110 ALA A CA 1
ATOM 883 C C . ALA A 1 110 ? -17.343 1.337 -1.047 1.00 95.56 110 ALA A C 1
ATOM 885 O O . ALA A 1 110 ? -18.198 0.460 -1.104 1.00 95.56 110 ALA A O 1
ATOM 886 N N . ASP A 1 111 ? -16.536 1.619 -2.076 1.00 95.88 111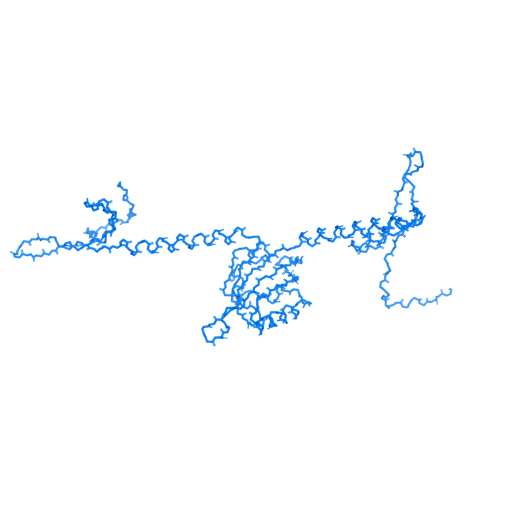 ASP A N 1
ATOM 887 C CA . ASP A 1 111 ? -16.531 0.861 -3.333 1.00 95.88 111 ASP A CA 1
ATOM 888 C C . ASP A 1 111 ? -15.764 -0.470 -3.197 1.00 95.88 111 ASP A C 1
ATOM 890 O O . ASP A 1 111 ? -16.069 -1.439 -3.893 1.00 95.88 111 ASP A O 1
ATOM 894 N N . LEU A 1 112 ? -14.761 -0.503 -2.314 1.00 94.94 112 LEU A N 1
ATOM 895 C CA . LEU A 1 112 ? -13.788 -1.592 -2.181 1.00 94.94 112 LEU A CA 1
ATOM 896 C C . LEU A 1 112 ? -14.076 -2.512 -0.991 1.00 94.94 112 LEU A C 1
ATOM 898 O O . LEU A 1 112 ? -13.810 -3.710 -1.059 1.00 94.94 112 LEU A O 1
ATOM 902 N N . ILE A 1 113 ? -14.604 -1.962 0.108 1.00 96.69 113 ILE A N 1
ATOM 903 C CA . ILE A 1 113 ? -14.963 -2.738 1.299 1.00 96.69 113 ILE A CA 1
ATOM 904 C C . ILE A 1 113 ? -15.999 -3.791 0.910 1.00 96.69 113 ILE A C 1
ATOM 906 O O . ILE A 1 113 ? -16.993 -3.477 0.261 1.00 96.69 113 ILE A O 1
ATOM 910 N N . GLU A 1 114 ? -15.754 -5.040 1.304 1.00 96.25 114 GLU A N 1
ATOM 911 C CA . GLU A 1 114 ? -16.556 -6.216 0.944 1.00 96.25 114 GLU A CA 1
ATOM 912 C C . GLU A 1 114 ? -16.785 -6.362 -0.577 1.00 96.25 114 GLU A C 1
ATOM 914 O O . GLU A 1 114 ? -17.791 -6.929 -1.001 1.00 96.25 114 GLU A O 1
ATOM 919 N N . ASN A 1 115 ? -15.865 -5.840 -1.402 1.00 94.81 115 ASN A N 1
ATOM 920 C CA . ASN A 1 115 ? -15.918 -5.863 -2.868 1.00 94.81 115 ASN A CA 1
ATOM 921 C C . ASN A 1 115 ? -17.249 -5.332 -3.442 1.00 94.81 115 ASN A C 1
ATOM 923 O O . ASN A 1 115 ? -17.767 -5.867 -4.422 1.00 94.81 115 ASN A O 1
ATOM 927 N N . GLN A 1 116 ? -17.827 -4.291 -2.831 1.00 92.44 116 GLN A N 1
ATOM 928 C CA . GLN A 1 116 ? -19.148 -3.757 -3.207 1.00 92.44 116 GLN A CA 1
ATOM 929 C C . GLN A 1 116 ? -19.260 -3.362 -4.684 1.00 92.44 116 GLN A C 1
ATOM 931 O O . GLN A 1 116 ? -20.312 -3.544 -5.299 1.00 92.44 116 GLN A O 1
ATOM 936 N N . LYS A 1 117 ? -18.190 -2.801 -5.252 1.00 94.44 117 LYS A N 1
ATOM 937 C CA . LYS A 1 117 ? -18.139 -2.367 -6.652 1.00 94.44 117 LYS A CA 1
ATOM 938 C C . LYS A 1 117 ? -17.056 -3.079 -7.450 1.00 94.44 117 LYS A C 1
ATOM 940 O O . LYS A 1 117 ? -17.287 -3.394 -8.614 1.00 94.44 117 LYS A O 1
ATOM 945 N N . ILE A 1 118 ? -15.883 -3.261 -6.855 1.00 95.62 118 ILE A N 1
ATOM 946 C CA . ILE A 1 118 ? -14.716 -3.866 -7.494 1.00 95.62 118 ILE A CA 1
ATOM 947 C C . ILE A 1 118 ? -13.860 -4.531 -6.422 1.00 95.62 118 ILE A C 1
ATOM 949 O O . ILE A 1 118 ? -13.749 -4.007 -5.309 1.00 95.62 118 ILE A O 1
ATOM 953 N N . SER A 1 119 ? -13.269 -5.678 -6.743 1.00 96.81 119 SER A N 1
ATOM 954 C CA . SER A 1 119 ? -12.313 -6.315 -5.843 1.00 96.81 119 SER A CA 1
ATOM 955 C C . SER A 1 119 ? -10.915 -5.730 -6.007 1.00 96.81 119 SER A C 1
ATOM 957 O O . SER A 1 119 ? -10.544 -5.212 -7.066 1.00 96.81 119 SER A O 1
ATOM 959 N N . PHE A 1 120 ? -10.089 -5.832 -4.969 1.00 96.62 120 PHE A N 1
ATOM 960 C CA . PHE A 1 120 ? -8.714 -5.359 -5.085 1.00 96.62 120 PHE A CA 1
ATOM 961 C C . PHE A 1 120 ? -7.901 -6.215 -6.072 1.00 96.62 120 PHE A C 1
ATOM 963 O O . PHE A 1 120 ? -7.056 -5.690 -6.794 1.00 96.62 120 PHE A O 1
ATOM 970 N N . HIS A 1 121 ? -8.233 -7.504 -6.209 1.00 96.88 121 HIS A N 1
ATOM 971 C CA . HIS A 1 121 ? -7.681 -8.372 -7.255 1.00 96.88 121 HIS A CA 1
ATOM 972 C C . HIS A 1 121 ? -7.890 -7.820 -8.676 1.00 96.88 121 HIS A C 1
ATOM 974 O O . HIS A 1 121 ? -6.999 -7.927 -9.520 1.00 96.88 121 HIS A O 1
ATOM 980 N N . GLU A 1 122 ? -9.048 -7.219 -8.958 1.00 96.62 122 GLU A N 1
ATOM 981 C CA . GLU A 1 122 ? -9.344 -6.638 -10.271 1.00 96.62 122 GLU A CA 1
ATOM 982 C C . GLU A 1 122 ? -8.543 -5.361 -10.553 1.00 96.62 122 GLU A C 1
ATOM 984 O O . GLU A 1 122 ? -8.226 -5.089 -11.713 1.00 96.62 122 GLU A O 1
ATOM 989 N N . ILE A 1 123 ? -8.175 -4.623 -9.503 1.00 97.25 123 ILE A N 1
ATOM 990 C CA . ILE A 1 123 ? -7.356 -3.407 -9.580 1.00 97.25 123 ILE A CA 1
ATOM 991 C C . ILE A 1 123 ? -5.891 -3.738 -9.879 1.00 97.25 123 ILE A C 1
ATOM 993 O O . ILE A 1 123 ? -5.228 -2.975 -10.585 1.00 97.25 123 ILE A O 1
ATOM 997 N N . ILE A 1 124 ? -5.384 -4.874 -9.391 1.00 97.94 124 ILE A N 1
ATOM 998 C CA . ILE A 1 124 ? -4.031 -5.345 -9.708 1.00 97.94 124 ILE A CA 1
ATOM 999 C C . ILE A 1 124 ? -3.925 -5.609 -11.213 1.00 97.94 124 ILE A C 1
ATOM 1001 O O . ILE A 1 124 ? -4.788 -6.261 -11.822 1.00 97.94 124 ILE A O 1
ATOM 1005 N N . TYR A 1 125 ? -2.845 -5.112 -11.814 1.00 97.31 125 TYR A N 1
ATOM 1006 C CA . TYR A 1 125 ? -2.551 -5.303 -13.226 1.00 97.31 125 TYR A CA 1
ATOM 1007 C C . TYR A 1 125 ? -2.506 -6.804 -13.568 1.00 97.31 125 TYR A C 1
ATOM 1009 O O . TYR A 1 125 ? -1.890 -7.563 -12.818 1.00 97.31 125 TYR A O 1
ATOM 1017 N N . PRO A 1 126 ? -3.139 -7.262 -14.669 1.00 96.44 126 PRO A N 1
ATOM 1018 C CA . PRO A 1 126 ? -3.348 -8.688 -14.936 1.00 96.44 126 PRO A CA 1
ATOM 1019 C C . PRO A 1 126 ? -2.099 -9.566 -14.824 1.00 96.44 126 PRO A C 1
ATOM 1021 O O . PRO A 1 126 ? -2.169 -10.631 -14.213 1.00 96.44 126 PRO A O 1
ATOM 1024 N N . ASP A 1 127 ? -0.969 -9.092 -15.350 1.00 97.69 127 ASP A N 1
ATOM 1025 C CA . ASP A 1 127 ? 0.298 -9.833 -15.368 1.00 97.69 127 ASP A CA 1
ATOM 1026 C C . ASP A 1 127 ? 0.919 -9.997 -13.971 1.00 97.69 127 ASP A C 1
ATOM 1028 O O . ASP A 1 127 ? 1.672 -10.940 -13.736 1.00 97.69 127 ASP A O 1
ATOM 1032 N N . ASP A 1 128 ? 0.586 -9.112 -13.028 1.00 97.62 128 ASP A N 1
ATOM 1033 C CA . ASP A 1 128 ? 1.205 -9.084 -11.700 1.00 97.62 128 ASP A CA 1
ATOM 1034 C C . ASP A 1 128 ? 0.404 -9.911 -10.672 1.00 97.62 128 ASP A C 1
ATOM 1036 O O . ASP A 1 128 ? 0.929 -10.290 -9.625 1.00 97.62 128 ASP A O 1
ATOM 1040 N N . ARG A 1 129 ? -0.859 -10.256 -10.971 1.00 96.81 129 ARG A N 1
ATOM 1041 C CA . ARG A 1 129 ? -1.796 -10.919 -10.036 1.00 96.81 129 ARG A CA 1
ATOM 1042 C C . ARG A 1 129 ? -1.269 -12.231 -9.462 1.00 96.81 129 ARG A C 1
ATOM 1044 O O . ARG A 1 129 ? -1.416 -12.488 -8.267 1.00 96.81 129 ARG A O 1
ATOM 1051 N N . GLU A 1 130 ? -0.690 -13.076 -10.312 1.00 96.56 130 GLU A N 1
ATOM 1052 C CA . GLU A 1 130 ? -0.160 -14.375 -9.888 1.00 96.56 130 GLU A CA 1
ATOM 1053 C C . GLU A 1 130 ? 1.103 -14.204 -9.032 1.00 96.56 130 GLU A C 1
ATOM 1055 O O . GLU A 1 130 ? 1.239 -14.858 -7.999 1.00 96.56 130 GLU A O 1
ATOM 1060 N N . GLY A 1 131 ? 1.985 -13.272 -9.411 1.00 96.88 131 GLY A N 1
ATOM 1061 C CA . GLY A 1 131 ? 3.192 -12.944 -8.651 1.00 96.88 131 GLY A CA 1
ATOM 1062 C C . GLY A 1 131 ? 2.874 -12.446 -7.241 1.00 96.88 131 GLY A C 1
ATOM 1063 O O . GLY A 1 131 ? 3.429 -12.965 -6.272 1.00 96.88 131 GLY A O 1
ATOM 1064 N N . VAL A 1 132 ? 1.918 -11.518 -7.125 1.00 97.69 132 VAL A N 1
ATOM 1065 C CA . VAL A 1 132 ? 1.433 -10.996 -5.836 1.00 97.69 132 VAL A CA 1
ATOM 1066 C C . VAL A 1 132 ? 0.893 -12.125 -4.960 1.00 97.69 132 VAL A C 1
ATOM 1068 O O . VAL A 1 132 ? 1.312 -12.279 -3.815 1.00 97.69 132 VAL A O 1
ATOM 1071 N N . SER A 1 133 ? -0.001 -12.960 -5.501 1.00 97.00 133 SER A N 1
ATOM 1072 C CA . SER A 1 133 ? -0.592 -14.065 -4.740 1.00 97.00 133 SER A CA 1
ATOM 1073 C C . SER A 1 133 ? 0.467 -15.048 -4.238 1.00 97.00 133 SER A C 1
ATOM 1075 O O . SER A 1 133 ? 0.461 -15.406 -3.059 1.00 97.00 133 SER A O 1
ATOM 1077 N N . ASN A 1 134 ? 1.411 -15.432 -5.099 1.00 97.19 134 ASN A N 1
ATOM 1078 C CA . ASN A 1 134 ? 2.466 -16.379 -4.753 1.00 97.19 134 ASN A CA 1
ATOM 1079 C C . ASN A 1 134 ? 3.388 -15.850 -3.647 1.00 97.19 134 ASN A C 1
ATOM 1081 O O . ASN A 1 134 ? 3.675 -16.587 -2.703 1.00 97.19 134 ASN A O 1
ATOM 1085 N N . GLU A 1 135 ? 3.821 -14.589 -3.727 1.00 97.31 135 GLU A N 1
ATOM 1086 C CA . GLU A 1 135 ? 4.687 -13.986 -2.706 1.00 97.31 135 GLU A CA 1
ATOM 1087 C C . GLU A 1 135 ? 3.964 -13.857 -1.360 1.00 97.31 135 GLU A C 1
ATOM 1089 O O . GLU A 1 135 ? 4.514 -14.245 -0.326 1.00 97.31 135 GLU A O 1
ATOM 1094 N N . VAL A 1 136 ? 2.703 -13.408 -1.364 1.00 97.56 136 VAL A N 1
ATOM 1095 C CA . VAL A 1 136 ? 1.893 -13.318 -0.141 1.00 97.56 136 VAL A CA 1
ATOM 1096 C C . VAL A 1 136 ? 1.729 -14.700 0.496 1.00 97.56 136 VAL A C 1
ATOM 1098 O O . VAL A 1 136 ? 2.003 -14.858 1.687 1.00 97.56 136 VAL A O 1
ATOM 1101 N N . GLN A 1 137 ? 1.361 -15.736 -0.270 1.00 97.50 137 GLN A N 1
ATOM 1102 C CA . GLN A 1 137 ? 1.229 -17.089 0.287 1.00 97.50 137 GLN A CA 1
ATOM 1103 C C . GLN A 1 137 ? 2.566 -17.641 0.803 1.00 97.50 137 GLN A C 1
ATOM 1105 O O . GLN A 1 137 ? 2.597 -18.272 1.862 1.00 97.50 137 GLN A O 1
ATOM 1110 N N . ALA A 1 138 ? 3.675 -17.396 0.100 1.00 97.00 138 ALA A N 1
ATOM 1111 C CA . ALA A 1 138 ? 5.001 -17.827 0.537 1.00 97.00 138 ALA A CA 1
ATOM 1112 C C . ALA A 1 138 ? 5.417 -17.153 1.855 1.00 97.00 138 ALA A C 1
ATOM 1114 O O . ALA A 1 138 ? 5.924 -17.821 2.761 1.00 97.00 138 ALA A O 1
ATOM 1115 N N . ALA A 1 139 ? 5.164 -15.850 1.996 1.00 97.06 139 ALA A N 1
ATOM 1116 C CA . ALA A 1 139 ? 5.447 -15.102 3.216 1.00 97.06 139 ALA A CA 1
ATOM 1117 C C . ALA A 1 139 ? 4.599 -15.582 4.404 1.00 97.06 139 ALA A C 1
ATOM 1119 O O . ALA A 1 139 ? 5.131 -15.776 5.501 1.00 97.06 139 ALA A O 1
ATOM 1120 N N . LEU A 1 140 ? 3.311 -15.861 4.175 1.00 96.19 140 LEU A N 1
ATOM 1121 C CA . LEU A 1 140 ? 2.409 -16.411 5.191 1.00 96.19 140 LEU A CA 1
ATOM 1122 C C . LEU A 1 140 ? 2.856 -17.792 5.673 1.00 96.19 140 LEU A C 1
ATOM 1124 O O . LEU A 1 140 ? 2.902 -18.030 6.876 1.00 96.19 140 LEU A O 1
ATOM 1128 N N . GLN A 1 141 ? 3.251 -18.686 4.762 1.00 95.12 141 GLN A N 1
ATOM 1129 C CA . GLN A 1 141 ? 3.783 -20.006 5.129 1.00 95.12 141 GLN A CA 1
ATOM 1130 C C . GLN A 1 141 ? 5.056 -19.911 5.980 1.00 95.12 141 GLN A C 1
ATOM 1132 O O . GLN A 1 141 ? 5.314 -20.772 6.820 1.00 95.12 141 GLN A O 1
ATOM 1137 N N . GLN A 1 142 ? 5.851 -18.862 5.768 1.00 94.38 142 GLN A N 1
ATOM 1138 C CA . GLN A 1 142 ? 7.088 -18.599 6.500 1.00 94.38 142 GLN A CA 1
ATOM 1139 C C . GLN A 1 142 ? 6.876 -17.744 7.762 1.00 94.38 142 GLN A C 1
ATOM 1141 O O . GLN A 1 142 ? 7.848 -17.477 8.466 1.00 94.38 142 GLN A O 1
ATOM 1146 N N . ASN A 1 143 ? 5.640 -17.324 8.066 1.00 92.75 143 ASN A N 1
ATOM 1147 C CA . ASN A 1 143 ? 5.311 -16.387 9.148 1.00 92.75 143 ASN A CA 1
ATOM 1148 C C . ASN A 1 143 ? 6.177 -15.114 9.133 1.00 92.75 143 ASN A C 1
ATOM 1150 O O . ASN A 1 143 ? 6.626 -14.641 10.180 1.00 92.75 143 ASN A O 1
ATOM 1154 N N . ARG A 1 144 ? 6.424 -14.559 7.942 1.00 95.88 144 ARG A N 1
ATOM 1155 C CA . ARG A 1 144 ? 7.160 -13.301 7.772 1.00 9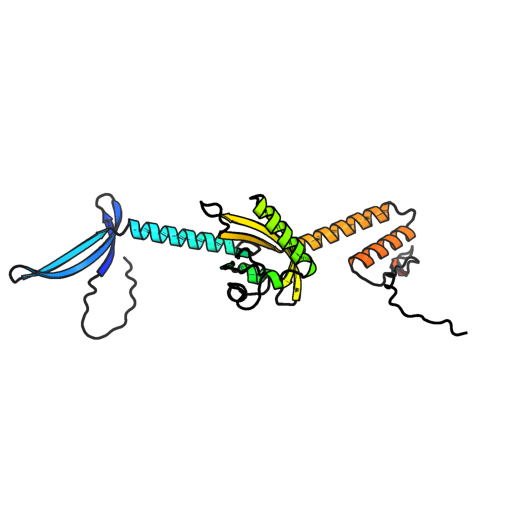5.88 144 ARG A CA 1
ATOM 1156 C C . ARG A 1 144 ? 6.277 -12.214 7.157 1.00 95.88 144 ARG A C 1
ATOM 1158 O O . ARG A 1 144 ? 5.318 -12.538 6.456 1.00 95.88 144 ARG A O 1
ATOM 1165 N N . PRO A 1 145 ? 6.620 -10.933 7.359 1.00 96.94 145 PRO A N 1
ATOM 1166 C CA . PRO A 1 145 ? 6.096 -9.863 6.525 1.00 96.94 145 PRO A CA 1
ATOM 1167 C C . PRO A 1 145 ? 6.456 -10.082 5.048 1.00 96.94 145 PRO A C 1
ATOM 1169 O O . PRO A 1 145 ? 7.499 -10.668 4.722 1.00 96.94 145 PRO A O 1
ATOM 1172 N N . TYR A 1 146 ? 5.599 -9.593 4.162 1.00 97.50 146 TYR A N 1
ATOM 1173 C CA . TYR A 1 146 ? 5.866 -9.486 2.734 1.00 97.50 146 TYR A CA 1
ATOM 1174 C C . TYR A 1 146 ? 6.082 -8.028 2.346 1.00 97.50 146 TYR A C 1
ATOM 1176 O O . TYR A 1 146 ? 5.502 -7.115 2.936 1.00 97.50 146 TYR A O 1
ATOM 1184 N N . GLN A 1 147 ? 6.926 -7.843 1.338 1.00 97.50 147 GLN A N 1
ATOM 1185 C CA . GLN A 1 147 ? 7.142 -6.578 0.659 1.00 97.50 147 GLN A CA 1
ATOM 1186 C C . GLN A 1 147 ? 7.192 -6.878 -0.834 1.00 97.50 147 GLN A C 1
ATOM 1188 O O . GLN A 1 147 ? 7.973 -7.729 -1.262 1.00 97.50 147 GLN A O 1
ATOM 1193 N N . LEU A 1 148 ? 6.325 -6.236 -1.605 1.00 96.69 148 LEU A N 1
ATOM 1194 C CA . LEU A 1 148 ? 6.205 -6.467 -3.039 1.00 96.69 148 LEU A CA 1
ATOM 1195 C C . LEU A 1 148 ? 5.899 -5.168 -3.776 1.00 96.69 148 LEU A C 1
ATOM 1197 O O . LEU A 1 148 ? 5.233 -4.279 -3.252 1.00 96.69 148 LEU A O 1
ATOM 1201 N N . GLU A 1 149 ? 6.372 -5.095 -5.014 1.00 97.81 149 GLU A N 1
ATOM 1202 C CA . GLU A 1 149 ? 6.085 -4.008 -5.941 1.00 97.81 149 GLU A CA 1
ATOM 1203 C C . GLU A 1 149 ? 5.296 -4.555 -7.127 1.00 97.81 149 GLU A C 1
ATOM 1205 O O . GLU A 1 149 ? 5.654 -5.586 -7.700 1.00 97.81 149 GLU A O 1
ATOM 1210 N N . TYR A 1 150 ? 4.222 -3.874 -7.505 1.00 97.88 150 TYR A N 1
ATOM 1211 C CA . TYR A 1 150 ? 3.369 -4.286 -8.617 1.00 97.88 150 TYR A CA 1
ATOM 1212 C C . TYR A 1 150 ? 2.612 -3.099 -9.189 1.00 97.88 150 TYR A C 1
ATOM 1214 O O . TYR A 1 150 ? 2.636 -1.991 -8.650 1.00 97.88 150 TYR A O 1
ATOM 1222 N N . ARG A 1 151 ? 1.935 -3.323 -10.312 1.00 98.12 151 ARG A N 1
ATOM 1223 C CA . ARG A 1 151 ? 1.131 -2.301 -10.968 1.00 98.12 151 ARG A CA 1
ATOM 1224 C C . ARG A 1 151 ? -0.335 -2.433 -10.590 1.00 98.12 151 ARG A C 1
ATOM 1226 O O . ARG A 1 151 ? -0.881 -3.534 -10.510 1.00 98.12 151 ARG A O 1
ATOM 1233 N N . ILE A 1 152 ? -0.995 -1.292 -10.446 1.00 98.00 152 ILE A N 1
ATOM 1234 C CA . ILE A 1 152 ? -2.452 -1.193 -10.340 1.00 98.00 152 ILE A CA 1
ATOM 1235 C C . ILE A 1 152 ? -3.023 -0.383 -11.498 1.00 98.00 152 ILE A C 1
ATOM 1237 O O . ILE A 1 152 ? -2.337 0.455 -12.085 1.00 98.00 152 ILE A O 1
ATOM 1241 N N . THR A 1 153 ? -4.297 -0.615 -11.804 1.00 97.88 153 THR A N 1
ATOM 1242 C CA . THR A 1 153 ? -5.086 0.212 -12.721 1.00 97.88 153 THR A CA 1
ATOM 1243 C C . THR A 1 153 ? -6.119 0.994 -11.923 1.00 97.88 153 THR A C 1
ATOM 1245 O O . THR A 1 153 ? -6.996 0.413 -11.285 1.00 97.88 153 THR A O 1
ATOM 1248 N N . THR A 1 154 ? -6.007 2.319 -11.937 1.00 96.56 154 THR A N 1
ATOM 1249 C CA . THR A 1 154 ? -6.911 3.203 -11.194 1.00 96.56 154 THR A CA 1
ATOM 1250 C C . THR A 1 154 ? -8.302 3.264 -11.835 1.00 96.56 154 THR A C 1
ATOM 1252 O O . THR A 1 154 ? -8.504 2.846 -12.977 1.00 96.56 154 THR A O 1
ATOM 1255 N N . ALA A 1 155 ? -9.272 3.862 -11.140 1.00 95.81 155 ALA A N 1
ATOM 1256 C CA . ALA A 1 155 ? -10.615 4.118 -11.670 1.00 95.81 155 ALA A CA 1
ATOM 1257 C C . ALA A 1 155 ? -10.627 4.958 -12.965 1.00 95.81 155 ALA A C 1
ATOM 1259 O O . ALA A 1 155 ? -11.583 4.887 -13.737 1.00 95.81 155 ALA A O 1
ATOM 1260 N N . THR A 1 156 ? -9.582 5.756 -13.211 1.00 94.94 156 THR A N 1
ATOM 1261 C CA . THR A 1 156 ? -9.422 6.554 -14.437 1.00 94.94 156 THR A CA 1
ATOM 1262 C C . THR A 1 156 ? -8.729 5.787 -15.567 1.00 94.94 156 THR A C 1
ATOM 1264 O O . THR A 1 156 ? -8.650 6.302 -16.681 1.00 94.94 156 THR A O 1
ATOM 1267 N N . GLY A 1 157 ? -8.246 4.567 -15.306 1.00 94.00 157 GLY A N 1
ATOM 1268 C CA . GLY A 1 157 ? -7.486 3.749 -16.252 1.00 94.00 157 GLY A CA 1
ATOM 1269 C C . GLY A 1 157 ? -5.980 4.027 -16.264 1.00 94.00 157 GLY A C 1
ATOM 1270 O O . GLY A 1 157 ? -5.276 3.479 -17.107 1.00 94.00 157 GLY A O 1
ATOM 1271 N N . GLU A 1 158 ? -5.471 4.864 -15.355 1.00 94.81 158 GLU A N 1
ATOM 1272 C CA . GLU A 1 158 ? -4.032 5.102 -15.216 1.00 94.81 158 GLU A CA 1
ATOM 1273 C C . GLU A 1 158 ? -3.339 3.885 -14.591 1.00 94.81 158 GLU A C 1
ATOM 1275 O O . GLU A 1 158 ? -3.876 3.246 -13.683 1.00 94.81 158 GLU A O 1
ATOM 1280 N N . HIS A 1 159 ? -2.125 3.586 -15.056 1.00 95.56 159 HIS A N 1
ATOM 1281 C CA . HIS A 1 159 ? -1.267 2.581 -14.442 1.00 95.56 159 HIS A CA 1
ATOM 1282 C C . HIS A 1 159 ? -0.311 3.227 -13.449 1.00 95.56 159 HIS A C 1
ATOM 1284 O O . HIS A 1 159 ? 0.445 4.130 -13.811 1.00 95.56 159 HIS A O 1
ATOM 1290 N N . LYS A 1 160 ? -0.321 2.722 -12.218 1.00 96.25 160 LYS A N 1
ATOM 1291 C CA . LYS A 1 160 ? 0.573 3.163 -11.147 1.00 96.25 160 LYS A CA 1
ATOM 1292 C C . LYS A 1 160 ? 1.406 2.005 -10.641 1.00 96.25 160 LYS A C 1
ATOM 1294 O O . LYS A 1 160 ? 0.893 0.893 -10.533 1.00 96.25 160 LYS A O 1
ATOM 1299 N N . TRP A 1 161 ? 2.661 2.281 -10.312 1.00 97.69 161 TRP A N 1
ATOM 1300 C CA . TRP A 1 161 ? 3.483 1.370 -9.530 1.00 97.69 161 TRP A CA 1
ATOM 1301 C C . TRP A 1 161 ? 3.202 1.591 -8.054 1.00 97.69 161 TRP A C 1
ATOM 1303 O O . TRP A 1 161 ? 3.218 2.726 -7.578 1.00 97.69 161 TRP A O 1
ATOM 1313 N N . VAL A 1 162 ? 2.966 0.503 -7.336 1.00 97.81 162 VAL A N 1
ATOM 1314 C CA . VAL A 1 162 ? 2.765 0.532 -5.895 1.00 97.81 162 VAL A CA 1
ATOM 1315 C C . VAL A 1 162 ? 3.752 -0.380 -5.198 1.00 97.81 162 VAL A C 1
ATOM 1317 O O . VAL A 1 162 ? 4.105 -1.435 -5.721 1.00 97.81 162 VAL A O 1
ATOM 1320 N N . GLU A 1 163 ? 4.177 0.042 -4.014 1.00 97.81 163 GLU A N 1
ATOM 1321 C CA . GLU A 1 163 ? 4.855 -0.812 -3.048 1.00 97.81 163 GLU A CA 1
ATOM 1322 C C . GLU A 1 163 ? 3.864 -1.172 -1.948 1.00 97.81 163 GLU A C 1
ATOM 1324 O O . GLU A 1 163 ? 3.211 -0.298 -1.375 1.00 97.81 163 GLU A O 1
ATOM 1329 N N . GLU A 1 164 ? 3.774 -2.456 -1.636 1.00 97.75 164 GLU A N 1
ATOM 1330 C CA . GLU A 1 164 ? 2.972 -2.981 -0.547 1.00 97.75 164 GLU A CA 1
ATOM 1331 C C . GLU A 1 164 ? 3.862 -3.634 0.500 1.00 97.75 164 GLU A C 1
ATOM 1333 O O . GLU A 1 164 ? 4.704 -4.474 0.182 1.00 97.75 164 GLU A O 1
ATOM 1338 N N . GLN A 1 165 ? 3.620 -3.285 1.760 1.00 97.75 165 GLN A N 1
ATOM 1339 C CA . GLN A 1 165 ? 4.199 -3.946 2.922 1.00 97.75 165 GLN A CA 1
ATOM 1340 C C . GLN A 1 165 ? 3.068 -4.447 3.812 1.00 97.75 165 GLN A C 1
ATOM 1342 O O . GLN A 1 165 ? 2.236 -3.659 4.267 1.00 97.75 165 GLN A O 1
ATOM 1347 N N . GLY A 1 166 ? 3.042 -5.748 4.085 1.00 97.44 166 GLY A N 1
ATOM 1348 C CA . GLY A 1 166 ? 1.976 -6.349 4.878 1.00 97.44 166 GLY A CA 1
ATOM 1349 C C . GLY A 1 166 ? 2.405 -7.602 5.623 1.00 97.44 166 GLY A C 1
ATOM 1350 O O . GLY A 1 166 ? 3.508 -8.129 5.458 1.00 97.44 166 GLY A O 1
ATOM 1351 N N . CYS A 1 167 ? 1.533 -8.071 6.507 1.00 97.62 167 CYS A N 1
ATOM 1352 C CA . CYS A 1 167 ? 1.733 -9.310 7.243 1.00 97.62 167 CYS A CA 1
ATOM 1353 C C . CYS A 1 167 ? 0.406 -10.015 7.546 1.00 97.62 167 CYS A C 1
ATOM 1355 O O . CYS A 1 167 ? -0.676 -9.431 7.480 1.00 97.62 167 CYS A O 1
ATOM 1357 N N . GLY A 1 168 ? 0.503 -11.306 7.868 1.00 97.69 168 GLY A N 1
ATOM 1358 C CA . GLY A 1 168 ? -0.626 -12.079 8.370 1.00 97.69 168 GLY A CA 1
ATOM 1359 C C . GLY A 1 168 ? -0.864 -11.818 9.854 1.00 97.69 168 GLY A C 1
ATOM 1360 O O . GLY A 1 168 ? 0.068 -11.855 10.658 1.00 97.69 168 GLY A O 1
ATOM 1361 N N . ILE A 1 169 ? -2.122 -11.603 10.223 1.00 97.31 169 ILE A N 1
ATOM 1362 C CA . ILE A 1 169 ? -2.571 -11.515 11.609 1.00 97.31 169 ILE A CA 1
ATOM 1363 C C . ILE A 1 169 ? -3.137 -12.865 12.012 1.00 97.31 169 ILE A C 1
ATOM 1365 O O . ILE A 1 169 ? -4.118 -13.326 11.432 1.00 97.31 169 ILE A O 1
ATOM 1369 N N . PHE A 1 170 ? -2.538 -13.489 13.020 1.00 95.56 170 PHE A N 1
ATOM 1370 C CA . PHE A 1 170 ? -2.895 -14.835 13.455 1.00 95.56 170 PHE A CA 1
ATOM 1371 C C . PHE A 1 170 ? -3.566 -14.826 14.828 1.00 95.56 170 PHE A C 1
ATOM 1373 O O . PHE A 1 170 ? -3.267 -13.999 15.692 1.00 95.56 170 PHE A O 1
ATOM 1380 N N . SER A 1 171 ? -4.477 -15.769 15.039 1.00 95.06 171 SER A N 1
ATOM 1381 C CA . SER A 1 171 ? -5.087 -16.031 16.337 1.00 95.06 171 SER A CA 1
ATOM 1382 C C . SER A 1 171 ? -4.086 -16.685 17.299 1.00 95.06 171 SER A C 1
ATOM 1384 O O . SER A 1 171 ? -3.021 -17.167 16.905 1.00 95.06 171 SER A O 1
ATOM 1386 N N . SER A 1 172 ? -4.460 -16.800 18.576 1.00 92.88 172 SER A N 1
ATOM 1387 C CA . SER A 1 172 ? -3.675 -17.555 19.563 1.00 92.88 172 SER A CA 1
ATOM 1388 C C . SER A 1 172 ? -3.546 -19.051 19.242 1.00 92.88 172 SER A C 1
ATOM 1390 O O . SER A 1 172 ? -2.670 -19.712 19.796 1.00 92.88 172 SER A O 1
ATOM 1392 N N . THR A 1 173 ? -4.394 -19.590 18.359 1.00 93.31 173 THR A N 1
ATOM 1393 C CA . THR A 1 173 ? -4.346 -20.983 17.889 1.00 93.31 173 THR A CA 1
ATOM 1394 C C . THR A 1 173 ? -3.567 -21.149 16.580 1.00 93.31 173 THR A C 1
ATOM 1396 O O . THR A 1 173 ? -3.441 -22.274 16.102 1.00 93.31 173 THR A O 1
ATOM 1399 N N . GLY A 1 174 ? -3.025 -20.062 16.015 1.00 90.62 174 GLY A N 1
ATOM 1400 C CA . GLY A 1 174 ? -2.274 -20.070 14.755 1.00 90.62 174 GLY A CA 1
ATOM 1401 C C . GLY A 1 174 ? -3.142 -19.995 13.495 1.00 90.62 174 GLY A C 1
ATOM 1402 O O . GLY A 1 174 ? -2.638 -20.198 12.396 1.00 90.62 174 GLY A O 1
ATOM 1403 N N . GLU A 1 175 ? -4.437 -19.710 13.632 1.00 93.88 175 GLU A N 1
ATOM 1404 C CA . GLU A 1 175 ? -5.336 -19.494 12.494 1.00 93.88 175 GLU A CA 1
ATOM 1405 C C . GLU A 1 175 ? -5.122 -18.095 11.909 1.00 93.88 175 GLU A C 1
ATOM 1407 O O . GLU A 1 175 ? -5.069 -17.118 12.656 1.00 93.88 175 GLU A O 1
ATOM 1412 N N . LEU A 1 176 ? -5.013 -17.983 10.584 1.00 96.19 176 LEU A N 1
ATOM 1413 C CA . LEU A 1 176 ? -4.915 -16.692 9.906 1.00 96.19 176 LEU A CA 1
ATOM 1414 C C . LEU A 1 176 ? -6.266 -15.965 9.972 1.00 96.19 176 LEU A C 1
ATOM 1416 O O . LEU A 1 176 ? -7.249 -16.428 9.404 1.00 96.19 176 LEU A O 1
ATOM 1420 N N . LEU A 1 177 ? -6.297 -14.818 10.646 1.00 95.94 177 LEU A N 1
ATOM 1421 C CA . LEU A 1 177 ? -7.493 -13.996 10.831 1.00 95.94 177 LEU A CA 1
ATOM 1422 C C . LEU A 1 177 ? -7.674 -12.966 9.717 1.00 95.94 177 LEU A C 1
ATOM 1424 O O . LEU A 1 177 ? -8.801 -12.707 9.315 1.00 95.94 177 LEU A O 1
ATOM 1428 N N . ALA A 1 178 ? -6.586 -12.339 9.269 1.00 97.69 178 ALA A N 1
ATOM 1429 C CA . ALA A 1 178 ? -6.595 -11.338 8.205 1.00 97.69 178 ALA A CA 1
ATOM 1430 C C . ALA A 1 178 ? -5.178 -11.046 7.711 1.00 97.69 178 ALA A C 1
ATOM 1432 O O . ALA A 1 178 ? -4.193 -11.456 8.326 1.00 97.69 178 ALA A O 1
ATOM 1433 N N . LEU A 1 179 ? -5.100 -10.285 6.630 1.00 98.06 179 LEU A N 1
ATOM 1434 C CA . LEU A 1 179 ? -3.905 -9.587 6.192 1.00 98.06 179 LEU A CA 1
ATOM 1435 C C . LEU A 1 179 ? -4.054 -8.110 6.536 1.00 98.06 179 LEU A C 1
ATOM 1437 O O . LEU A 1 179 ? -5.121 -7.535 6.326 1.00 98.06 179 LEU A O 1
ATOM 1441 N N . GLU A 1 180 ? -2.995 -7.510 7.061 1.00 97.88 180 GLU A N 1
ATOM 1442 C CA . GLU A 1 180 ? -2.924 -6.074 7.327 1.00 97.88 180 GLU A CA 1
ATOM 1443 C C . GLU A 1 180 ? -1.661 -5.509 6.697 1.00 97.88 180 GLU A C 1
ATOM 1445 O O . GLU A 1 180 ? -0.597 -6.135 6.750 1.00 97.88 180 GLU A O 1
ATOM 1450 N N . GLY A 1 181 ? -1.772 -4.315 6.127 1.00 96.69 181 GLY A N 1
ATOM 1451 C CA . GLY A 1 181 ? -0.646 -3.705 5.447 1.00 96.69 181 GLY A CA 1
ATOM 1452 C C . GLY A 1 181 ? -0.887 -2.275 5.005 1.00 96.69 181 GLY A C 1
ATOM 1453 O O . GLY A 1 181 ? -1.900 -1.639 5.316 1.00 96.69 181 GLY A O 1
ATOM 145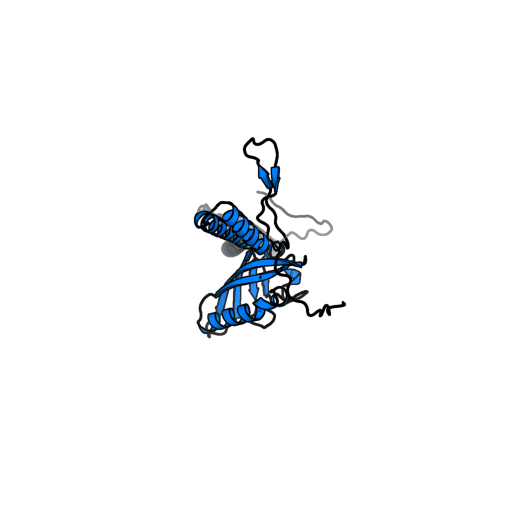4 N N . PHE A 1 182 ? 0.103 -1.771 4.287 1.00 96.44 182 PHE A N 1
ATOM 1455 C CA . PHE A 1 182 ? 0.152 -0.426 3.755 1.00 96.44 182 PHE A CA 1
ATOM 1456 C C . PHE A 1 182 ? 0.648 -0.458 2.313 1.00 96.44 182 PHE A C 1
ATOM 1458 O O . PHE A 1 182 ? 1.601 -1.170 2.000 1.00 96.44 182 PHE A O 1
ATOM 1465 N N . ILE A 1 183 ? -0.008 0.314 1.449 1.00 97.69 183 ILE A N 1
ATOM 1466 C CA . ILE A 1 183 ? 0.291 0.391 0.019 1.00 97.69 183 ILE A CA 1
ATOM 1467 C C . ILE A 1 183 ? 0.570 1.846 -0.345 1.00 97.69 183 ILE A C 1
ATOM 1469 O O . ILE A 1 183 ? -0.265 2.720 -0.100 1.00 97.69 183 ILE A O 1
ATOM 1473 N N . THR A 1 184 ? 1.731 2.091 -0.944 1.00 96.25 184 THR A N 1
ATOM 1474 C CA . THR A 1 184 ? 2.249 3.419 -1.306 1.00 96.25 184 THR A CA 1
ATOM 1475 C C . THR A 1 184 ? 2.391 3.534 -2.813 1.00 96.25 184 THR A C 1
ATOM 1477 O O . THR A 1 184 ? 2.796 2.579 -3.468 1.00 96.25 184 THR A O 1
ATOM 1480 N N . ASP A 1 185 ? 2.098 4.710 -3.366 1.00 96.00 185 ASP A N 1
ATOM 1481 C CA . ASP A 1 185 ? 2.404 5.023 -4.764 1.00 96.00 185 ASP A CA 1
ATOM 1482 C C . ASP A 1 185 ? 3.908 5.291 -4.917 1.00 96.00 185 ASP A C 1
ATOM 1484 O O . ASP A 1 185 ? 4.435 6.236 -4.329 1.00 96.00 185 ASP A O 1
ATOM 1488 N N . ILE A 1 186 ? 4.592 4.472 -5.714 1.00 95.88 186 ILE A N 1
ATOM 1489 C CA . ILE A 1 186 ? 6.019 4.627 -6.033 1.00 95.88 186 ILE A CA 1
ATOM 1490 C C . ILE A 1 186 ? 6.230 5.022 -7.501 1.00 95.88 186 ILE A C 1
ATOM 1492 O O . ILE A 1 186 ? 7.338 4.921 -8.022 1.00 95.88 186 ILE A O 1
ATOM 1496 N N . THR A 1 187 ? 5.181 5.477 -8.196 1.00 93.75 187 THR A N 1
ATOM 1497 C CA . THR A 1 187 ? 5.235 5.779 -9.635 1.00 93.75 187 THR A CA 1
ATOM 1498 C C . THR A 1 187 ? 6.251 6.870 -9.960 1.00 93.75 187 THR A C 1
ATOM 1500 O O . THR A 1 187 ? 7.063 6.702 -10.866 1.00 93.75 187 THR A O 1
ATOM 1503 N N . GLU A 1 188 ? 6.254 7.970 -9.206 1.00 91.81 188 GLU A N 1
ATOM 1504 C CA . GLU A 1 188 ? 7.219 9.062 -9.409 1.00 91.81 188 GLU A CA 1
ATOM 1505 C C . GLU A 1 188 ? 8.654 8.639 -9.077 1.00 91.81 188 GLU A C 1
ATOM 1507 O O . GLU A 1 188 ? 9.599 9.064 -9.745 1.00 91.81 188 GLU A O 1
ATOM 1512 N N . GLN A 1 189 ? 8.821 7.755 -8.089 1.00 91.75 189 GLN A N 1
ATOM 1513 C CA . GLN A 1 189 ? 10.126 7.189 -7.761 1.00 91.75 189 GLN A CA 1
ATOM 1514 C C . GLN A 1 189 ? 10.642 6.307 -8.902 1.00 91.75 189 GLN A C 1
ATOM 1516 O O . GLN A 1 189 ? 11.752 6.527 -9.373 1.00 91.75 189 GLN A O 1
ATOM 1521 N N . LYS A 1 190 ? 9.808 5.405 -9.437 1.00 90.25 190 LYS A N 1
ATOM 1522 C CA . LYS A 1 190 ? 10.155 4.589 -10.611 1.00 90.25 190 LYS A CA 1
ATOM 1523 C C . LYS A 1 190 ? 10.501 5.445 -11.828 1.00 90.25 190 LYS A C 1
ATOM 1525 O O . LYS A 1 190 ? 11.494 5.169 -12.487 1.00 90.25 190 LYS A O 1
ATOM 1530 N N . ARG A 1 191 ? 9.737 6.511 -12.098 1.00 87.56 191 ARG A N 1
ATOM 1531 C CA . ARG A 1 191 ? 10.031 7.451 -13.198 1.00 87.56 191 ARG A CA 1
ATOM 1532 C C . ARG A 1 191 ? 11.380 8.145 -13.017 1.00 87.56 191 ARG A C 1
ATOM 1534 O O . ARG A 1 191 ? 12.137 8.255 -13.976 1.00 87.56 191 ARG A O 1
ATOM 1541 N N . SER A 1 192 ? 11.685 8.580 -11.795 1.00 88.56 192 SER A N 1
ATOM 1542 C CA . SER A 1 192 ? 12.966 9.222 -11.476 1.00 88.56 192 SER A CA 1
ATOM 1543 C C . SER A 1 192 ? 14.136 8.245 -11.632 1.00 88.56 192 SER A C 1
ATOM 1545 O O . SER A 1 192 ? 15.162 8.600 -12.207 1.00 88.56 192 SER A O 1
ATOM 1547 N N . ASP A 1 193 ? 13.969 7.005 -11.166 1.00 88.31 193 ASP A N 1
ATOM 1548 C CA . ASP A 1 193 ? 14.979 5.950 -11.284 1.00 88.31 193 ASP A CA 1
ATOM 1549 C C . ASP A 1 193 ? 15.228 5.575 -12.756 1.00 88.31 193 ASP A C 1
ATOM 1551 O O . ASP A 1 193 ? 16.377 5.430 -13.172 1.00 88.31 193 ASP A O 1
ATOM 1555 N N . GLU A 1 194 ? 14.171 5.484 -13.570 1.00 85.81 194 GLU A N 1
ATOM 1556 C CA . GLU A 1 194 ? 14.268 5.241 -15.015 1.00 85.81 194 GLU A CA 1
ATOM 1557 C C . GLU A 1 194 ? 14.983 6.388 -15.749 1.00 85.81 194 GLU A C 1
ATOM 1559 O O . GLU A 1 194 ? 15.826 6.136 -16.614 1.00 85.81 194 GLU A O 1
ATOM 1564 N N . GLU A 1 195 ? 14.692 7.645 -15.399 1.00 85.69 195 GLU A N 1
ATOM 1565 C CA . GLU A 1 195 ? 15.354 8.817 -15.982 1.00 85.69 195 GLU A CA 1
ATOM 1566 C C . GLU A 1 195 ? 16.844 8.861 -15.617 1.00 85.69 195 GLU A C 1
ATOM 1568 O O . GLU A 1 195 ? 17.694 9.058 -16.491 1.00 85.69 195 GLU A O 1
ATOM 1573 N N . LEU A 1 196 ? 17.181 8.605 -14.349 1.00 87.31 196 LEU A N 1
ATOM 1574 C CA . LEU A 1 196 ? 18.568 8.508 -13.894 1.00 87.31 196 LEU A CA 1
ATOM 1575 C C . LEU A 1 196 ? 19.311 7.380 -14.608 1.00 87.31 196 LEU A C 1
ATOM 1577 O O . LEU A 1 196 ? 20.399 7.602 -15.142 1.00 87.31 196 LEU A O 1
ATOM 1581 N N . GLN A 1 197 ? 18.711 6.194 -14.689 1.00 84.62 197 GLN A N 1
ATOM 1582 C CA . GLN A 1 197 ? 19.317 5.053 -15.364 1.00 84.62 197 GLN A CA 1
ATOM 1583 C C . GLN A 1 197 ? 19.527 5.329 -16.859 1.00 84.62 197 GLN A C 1
ATOM 1585 O O . GLN A 1 197 ? 20.562 4.955 -17.422 1.00 84.62 197 GLN A O 1
ATOM 1590 N N . LEU A 1 198 ? 18.585 6.015 -17.513 1.00 83.31 198 LEU A N 1
ATOM 1591 C CA . LEU A 1 198 ? 18.740 6.455 -18.896 1.00 83.31 198 LEU A CA 1
ATOM 1592 C C . LEU A 1 198 ? 19.917 7.428 -19.036 1.00 83.31 198 LEU A C 1
ATOM 1594 O O . LEU A 1 198 ? 20.757 7.225 -19.912 1.00 83.31 198 LEU A O 1
ATOM 1598 N N . LEU A 1 199 ? 20.014 8.443 -18.173 1.00 86.50 199 LEU A N 1
ATOM 1599 C CA . LEU A 1 199 ? 21.099 9.428 -18.190 1.00 86.50 199 LEU A CA 1
ATOM 1600 C C . LEU A 1 199 ? 22.472 8.795 -17.947 1.00 86.50 199 LEU A C 1
ATOM 1602 O O . LEU A 1 199 ? 23.420 9.107 -18.671 1.00 86.50 199 LEU A O 1
ATOM 1606 N N . GLU A 1 200 ? 22.590 7.887 -16.979 1.00 86.81 200 GLU A N 1
ATOM 1607 C CA . GLU A 1 200 ? 23.828 7.147 -16.717 1.00 86.81 200 GLU A CA 1
ATOM 1608 C C . GLU A 1 200 ? 24.233 6.320 -17.936 1.00 86.81 200 GLU A C 1
ATOM 1610 O O . GLU A 1 200 ? 25.362 6.414 -18.422 1.00 86.81 200 GLU A O 1
ATOM 1615 N N . THR A 1 201 ? 23.280 5.571 -18.491 1.00 81.31 201 THR A N 1
ATOM 1616 C CA . THR A 1 201 ? 23.528 4.709 -19.645 1.00 81.31 201 THR A CA 1
ATOM 1617 C C . THR A 1 201 ? 23.885 5.524 -20.895 1.00 81.31 201 THR A C 1
ATOM 1619 O O . THR A 1 201 ? 24.728 5.104 -21.690 1.00 81.31 201 THR A O 1
ATOM 1622 N N . LEU A 1 202 ? 23.260 6.690 -21.088 1.00 83.88 202 LEU A N 1
ATOM 1623 C CA . LEU A 1 202 ? 23.602 7.636 -22.151 1.00 83.88 202 LEU A CA 1
ATOM 1624 C C . LEU A 1 202 ? 25.013 8.194 -21.956 1.00 83.88 202 LEU A C 1
ATOM 1626 O O . LEU A 1 202 ? 25.813 8.162 -22.887 1.00 83.88 202 LEU A O 1
ATOM 1630 N N . THR A 1 203 ? 25.338 8.654 -20.748 1.00 84.25 203 THR A N 1
ATOM 1631 C CA . THR A 1 203 ? 26.643 9.247 -20.427 1.00 84.25 203 THR A CA 1
ATOM 1632 C C . THR A 1 203 ? 27.776 8.243 -20.621 1.00 84.25 203 THR A C 1
ATOM 1634 O O . THR A 1 203 ? 28.797 8.576 -21.228 1.00 84.25 203 THR A O 1
ATOM 1637 N N . GLN A 1 204 ? 27.590 7.002 -20.163 1.00 84.69 204 GLN A N 1
ATOM 1638 C CA . GLN A 1 204 ? 28.561 5.931 -20.363 1.00 84.69 204 GLN A CA 1
ATOM 1639 C C . GLN A 1 204 ? 28.748 5.632 -21.853 1.00 84.69 204 GLN A C 1
ATOM 1641 O O . GLN A 1 204 ? 29.875 5.624 -22.342 1.00 84.69 204 GLN A O 1
ATOM 1646 N N . ALA A 1 205 ? 27.654 5.453 -22.593 1.00 82.06 205 ALA A N 1
ATOM 1647 C CA . ALA A 1 205 ? 27.728 5.115 -24.006 1.00 82.06 205 ALA A CA 1
ATOM 1648 C C . ALA A 1 205 ? 28.352 6.225 -24.867 1.00 82.06 205 ALA A C 1
ATOM 1650 O O . ALA A 1 205 ? 29.097 5.928 -25.796 1.00 82.06 205 ALA A O 1
ATOM 1651 N N . ILE A 1 206 ? 28.078 7.493 -24.547 1.00 83.25 206 ILE A N 1
ATOM 1652 C CA . ILE A 1 206 ? 28.713 8.649 -25.194 1.00 83.25 206 ILE A CA 1
ATOM 1653 C C . ILE A 1 206 ? 30.212 8.693 -24.868 1.00 83.25 206 ILE A C 1
ATOM 1655 O O . ILE A 1 206 ? 31.015 8.993 -25.743 1.00 83.25 206 ILE A O 1
ATOM 1659 N N . SER A 1 207 ? 30.603 8.369 -23.631 1.00 84.88 207 SER A N 1
ATOM 1660 C CA . SER A 1 207 ? 32.013 8.373 -23.209 1.00 84.88 207 SER A CA 1
ATOM 1661 C C . SER A 1 207 ? 32.833 7.235 -23.829 1.00 84.88 207 SER A C 1
ATOM 1663 O O . SER A 1 207 ? 34.031 7.390 -24.049 1.00 84.88 207 SER A O 1
ATOM 1665 N N . GLU A 1 208 ? 32.204 6.088 -24.094 1.00 86.88 208 GLU A N 1
ATOM 1666 C CA . GLU A 1 208 ? 32.824 4.922 -24.739 1.00 86.88 208 GLU A CA 1
ATOM 1667 C C . GLU A 1 208 ? 32.814 5.009 -26.275 1.00 86.88 208 GLU A C 1
ATOM 1669 O O . GLU A 1 208 ? 33.450 4.191 -26.946 1.00 86.88 208 GLU A O 1
ATOM 1674 N N . ALA A 1 209 ? 32.098 5.982 -26.846 1.00 86.44 209 ALA A N 1
ATOM 1675 C CA . ALA A 1 209 ? 31.999 6.138 -28.286 1.00 86.44 209 ALA A CA 1
ATOM 1676 C C . ALA A 1 209 ? 33.353 6.565 -28.894 1.00 86.44 209 ALA A C 1
ATOM 1678 O O . ALA A 1 209 ? 34.010 7.473 -28.381 1.00 86.44 209 ALA A O 1
ATOM 1679 N N . PRO A 1 210 ? 33.776 5.941 -30.009 1.00 85.38 210 PRO A N 1
ATOM 1680 C CA . PRO A 1 210 ? 35.045 6.258 -30.666 1.00 85.38 210 PRO A CA 1
ATOM 1681 C C . PRO A 1 210 ? 35.053 7.649 -31.315 1.00 85.38 210 PRO A C 1
ATOM 1683 O O . PRO A 1 210 ? 36.118 8.242 -31.487 1.00 85.38 210 PRO A O 1
ATOM 1686 N N . ASP A 1 211 ? 33.878 8.166 -31.669 1.00 85.38 211 ASP A N 1
ATOM 1687 C CA . ASP A 1 211 ? 33.682 9.460 -32.305 1.00 85.38 211 ASP A CA 1
ATOM 1688 C C . ASP A 1 211 ? 32.285 10.025 -31.999 1.00 85.38 211 ASP A C 1
ATOM 1690 O O . ASP A 1 211 ? 31.412 9.367 -31.425 1.00 85.38 211 ASP A O 1
ATOM 1694 N N . PHE A 1 212 ? 32.102 11.292 -32.366 1.00 81.12 212 PHE A N 1
ATOM 1695 C CA . PHE A 1 212 ? 30.896 12.061 -32.087 1.00 81.12 212 PHE A CA 1
ATOM 1696 C C . PHE A 1 212 ? 29.655 11.533 -32.826 1.00 81.12 212 PHE A C 1
ATOM 1698 O O . PHE A 1 212 ? 28.568 11.530 -32.251 1.00 81.12 212 PHE A O 1
ATOM 1705 N N . ASP A 1 213 ? 29.810 11.028 -34.052 1.00 81.75 213 ASP A N 1
ATOM 1706 C CA . ASP A 1 213 ? 28.695 10.483 -34.836 1.00 81.75 213 ASP A CA 1
ATOM 1707 C C . ASP A 1 213 ? 28.161 9.190 -34.201 1.00 81.75 213 ASP A C 1
ATOM 1709 O O . ASP A 1 213 ? 26.951 9.025 -34.020 1.00 81.75 213 ASP A O 1
ATOM 1713 N N . THR A 1 214 ? 29.067 8.316 -33.752 1.00 84.25 214 THR A N 1
ATOM 1714 C CA . THR A 1 214 ? 28.717 7.090 -33.025 1.00 84.25 214 THR A CA 1
ATOM 1715 C C . THR A 1 214 ? 28.034 7.413 -31.693 1.00 84.25 214 THR A C 1
ATOM 1717 O O . THR A 1 214 ? 27.063 6.754 -31.315 1.00 84.25 214 THR A O 1
ATOM 1720 N N . ALA A 1 215 ? 28.490 8.450 -30.981 1.00 85.25 215 ALA A N 1
ATOM 1721 C CA . ALA A 1 215 ? 27.872 8.884 -29.729 1.00 85.25 215 ALA A CA 1
ATOM 1722 C C . ALA A 1 215 ? 26.409 9.321 -29.925 1.00 85.25 215 ALA A C 1
ATOM 1724 O O . ALA A 1 215 ? 25.537 8.943 -29.137 1.00 85.25 215 ALA A O 1
ATOM 1725 N N . ILE A 1 216 ? 26.127 10.073 -30.996 1.00 85.00 216 ILE A N 1
ATOM 1726 C CA . ILE A 1 216 ? 24.774 10.531 -31.338 1.00 85.00 216 ILE A CA 1
ATOM 1727 C C . ILE A 1 216 ? 23.874 9.356 -31.716 1.00 85.00 216 ILE A C 1
ATOM 1729 O O . ILE A 1 216 ? 22.747 9.282 -31.230 1.00 85.00 216 ILE A O 1
ATOM 1733 N N . GLU A 1 217 ? 24.357 8.407 -32.521 1.00 85.50 217 GLU A N 1
ATOM 1734 C CA . GLU A 1 217 ? 23.570 7.227 -32.900 1.00 85.50 217 GLU A CA 1
ATOM 1735 C C . GLU A 1 217 ? 23.146 6.415 -31.666 1.00 85.50 217 GLU A C 1
ATOM 1737 O O . GLU A 1 217 ? 21.980 6.026 -31.521 1.00 85.50 217 GLU A O 1
ATOM 1742 N N . VAL A 1 218 ? 24.075 6.194 -30.729 1.00 85.88 218 VAL A N 1
ATOM 1743 C CA . VAL A 1 218 ? 23.767 5.468 -29.493 1.00 85.88 218 VAL A CA 1
ATOM 1744 C C . VAL A 1 218 ? 22.792 6.250 -28.613 1.00 85.88 218 VAL A C 1
ATOM 1746 O O . VAL A 1 218 ? 21.881 5.642 -28.038 1.00 85.88 218 VAL A O 1
ATOM 1749 N N . ALA A 1 219 ? 22.947 7.573 -28.526 1.00 85.69 219 ALA A N 1
ATOM 1750 C CA . ALA A 1 219 ? 22.044 8.422 -27.763 1.00 85.69 219 ALA A CA 1
ATOM 1751 C C .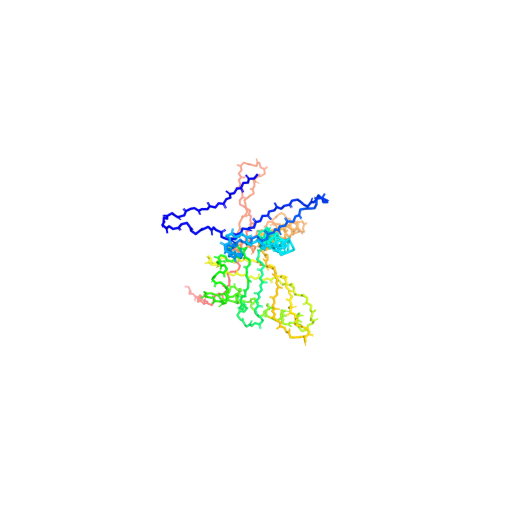 ALA A 1 219 ? 20.617 8.394 -28.330 1.00 85.69 219 ALA A C 1
ATOM 1753 O O . ALA A 1 219 ? 19.672 8.098 -27.595 1.00 85.69 219 ALA A O 1
ATOM 1754 N N . LEU A 1 220 ? 20.464 8.603 -29.642 1.00 87.88 220 LEU A N 1
ATOM 1755 C CA . LEU A 1 220 ? 19.174 8.555 -30.337 1.00 87.88 220 LEU A CA 1
ATOM 1756 C C . LEU A 1 220 ? 18.487 7.203 -30.147 1.00 87.88 220 LEU A C 1
ATOM 1758 O O . LEU A 1 220 ? 17.306 7.160 -29.799 1.00 87.88 220 LEU A O 1
ATOM 1762 N N . ARG A 1 221 ? 19.231 6.098 -30.288 1.00 86.38 221 ARG A N 1
ATOM 1763 C CA . ARG A 1 221 ? 18.711 4.746 -30.048 1.00 86.38 221 ARG A CA 1
ATOM 1764 C C . ARG A 1 221 ? 18.156 4.582 -28.636 1.00 86.38 221 ARG A C 1
ATOM 1766 O O . ARG A 1 221 ? 17.050 4.072 -28.477 1.00 86.38 221 ARG A O 1
ATOM 1773 N N . LYS A 1 222 ? 18.912 4.985 -27.612 1.00 83.94 222 LYS A N 1
ATOM 1774 C CA . LYS A 1 222 ? 18.510 4.804 -26.207 1.00 83.94 222 LYS A CA 1
ATOM 1775 C C . LYS A 1 222 ? 17.325 5.682 -25.824 1.00 83.94 222 LYS A C 1
ATOM 1777 O O . LYS A 1 222 ? 16.407 5.185 -25.179 1.00 83.94 222 LYS A O 1
ATOM 1782 N N . VAL A 1 223 ? 17.310 6.939 -26.270 1.00 84.88 223 VAL A N 1
ATOM 1783 C CA . VAL A 1 223 ? 16.168 7.839 -26.063 1.00 84.88 223 VAL A CA 1
ATOM 1784 C C . VAL A 1 223 ? 14.920 7.259 -26.717 1.00 84.88 223 VAL A C 1
ATOM 1786 O O . VAL A 1 223 ? 13.918 7.089 -26.034 1.00 84.88 223 VAL A O 1
ATOM 1789 N N . CYS A 1 224 ? 14.992 6.860 -27.991 1.00 86.00 224 CYS A N 1
ATOM 1790 C CA . CYS A 1 224 ? 13.841 6.295 -28.699 1.00 86.00 224 CYS A CA 1
ATOM 1791 C C . CYS A 1 224 ? 13.319 5.004 -28.051 1.00 86.00 224 CYS A C 1
ATOM 1793 O O . CYS A 1 224 ? 12.112 4.800 -27.972 1.00 86.00 224 CYS A O 1
ATOM 1795 N N . GLN A 1 225 ? 14.207 4.142 -27.545 1.00 83.31 225 GLN A N 1
ATOM 1796 C CA . GLN A 1 225 ? 13.812 2.936 -26.809 1.00 83.31 225 GLN A CA 1
ATOM 1797 C C . GLN A 1 225 ? 13.097 3.265 -25.492 1.00 83.31 225 GLN A C 1
ATOM 1799 O O . GLN A 1 225 ? 12.080 2.643 -25.189 1.00 83.31 225 GLN A O 1
ATOM 1804 N N . ALA A 1 226 ? 13.592 4.246 -24.733 1.00 80.50 226 ALA A N 1
ATOM 1805 C CA . ALA A 1 226 ? 13.005 4.643 -23.454 1.00 80.50 226 ALA A CA 1
ATOM 1806 C C . ALA A 1 226 ? 11.655 5.359 -23.624 1.00 80.50 226 ALA A C 1
ATOM 1808 O O . ALA A 1 226 ? 10.692 5.058 -22.924 1.00 80.50 226 ALA A O 1
ATOM 1809 N N . THR A 1 227 ? 11.552 6.267 -24.596 1.00 80.25 227 THR A N 1
ATOM 1810 C CA . THR A 1 227 ? 10.325 7.033 -24.864 1.00 80.25 227 THR A CA 1
ATOM 1811 C C . THR A 1 227 ? 9.318 6.283 -25.734 1.00 80.25 227 THR A C 1
ATOM 1813 O O . THR A 1 227 ? 8.208 6.772 -25.947 1.00 80.25 227 THR A O 1
ATOM 1816 N N . ARG A 1 228 ? 9.699 5.108 -26.255 1.00 82.38 228 ARG A N 1
ATOM 1817 C CA . ARG A 1 228 ? 8.972 4.366 -27.297 1.00 82.38 228 ARG A CA 1
ATOM 1818 C C . ARG A 1 228 ? 8.713 5.206 -28.550 1.00 82.38 228 ARG A C 1
ATOM 1820 O O . ARG A 1 228 ? 7.668 5.076 -29.183 1.00 82.38 228 ARG A O 1
ATOM 1827 N N . TRP A 1 229 ? 9.640 6.094 -28.899 1.00 85.50 229 TRP A N 1
ATOM 1828 C CA . TRP A 1 229 ? 9.574 6.826 -30.159 1.00 85.50 229 TRP A CA 1
ATOM 1829 C C . TRP A 1 229 ? 10.067 5.952 -31.309 1.00 85.50 229 TRP A C 1
ATOM 1831 O O . TRP A 1 229 ? 11.067 5.242 -31.200 1.00 85.50 229 TRP A O 1
ATOM 1841 N N . ASP A 1 230 ? 9.370 6.034 -32.438 1.00 87.31 230 ASP A N 1
ATOM 1842 C CA . ASP A 1 230 ? 9.705 5.253 -33.628 1.00 87.31 230 ASP A CA 1
ATOM 1843 C C . ASP A 1 230 ? 10.911 5.812 -34.386 1.00 87.31 230 ASP A C 1
ATOM 1845 O O . ASP A 1 230 ? 11.525 5.088 -35.166 1.00 87.31 230 ASP A O 1
ATOM 1849 N N . PHE A 1 231 ? 11.243 7.087 -34.182 1.00 90.19 231 PHE A N 1
ATOM 1850 C CA . PHE A 1 231 ? 12.262 7.799 -34.940 1.00 90.19 231 PHE A CA 1
ATOM 1851 C C . PHE A 1 231 ? 12.944 8.880 -34.098 1.00 90.19 231 PHE A C 1
ATOM 1853 O O . PHE A 1 231 ? 12.287 9.561 -33.307 1.00 90.19 231 PHE A O 1
ATOM 1860 N N . GLY A 1 232 ? 14.243 9.070 -34.326 1.00 86.94 232 GLY A N 1
ATOM 1861 C CA . GLY A 1 232 ? 15.021 10.171 -33.772 1.00 86.94 232 GLY A CA 1
ATOM 1862 C C . GLY A 1 232 ? 16.097 10.649 -34.745 1.00 86.94 232 GLY A C 1
ATOM 1863 O O . GLY A 1 232 ? 16.804 9.840 -35.343 1.00 86.94 232 GLY A O 1
ATOM 1864 N N . GLU A 1 233 ? 16.241 11.967 -34.858 1.00 90.81 233 GLU A N 1
ATOM 1865 C CA . GLU A 1 233 ? 17.305 12.651 -35.600 1.00 90.81 233 GLU A CA 1
ATOM 1866 C C . GLU A 1 233 ? 17.911 13.764 -34.737 1.00 90.81 233 GLU A C 1
ATOM 1868 O O . GLU A 1 233 ? 17.243 14.307 -33.853 1.00 90.81 233 GLU A O 1
ATOM 1873 N N . ALA A 1 234 ? 19.175 14.106 -34.988 1.00 86.19 234 ALA A N 1
ATOM 1874 C CA . ALA A 1 234 ? 19.878 15.162 -34.267 1.00 86.19 234 ALA A CA 1
ATOM 1875 C C . ALA A 1 234 ? 20.227 16.330 -35.196 1.00 86.19 234 ALA A C 1
ATOM 1877 O O . ALA A 1 234 ? 20.644 16.131 -36.334 1.00 86.19 234 ALA A O 1
ATOM 1878 N N . TRP A 1 235 ? 20.100 17.552 -34.684 1.00 87.19 235 TRP A N 1
ATOM 1879 C CA . TRP A 1 235 ? 20.492 18.783 -35.370 1.00 87.19 235 TRP A CA 1
ATOM 1880 C C . TRP A 1 235 ? 21.615 19.451 -34.583 1.00 87.19 235 TRP A C 1
ATOM 1882 O O . TRP A 1 235 ? 21.478 19.687 -33.382 1.00 87.19 235 TRP A O 1
ATOM 1892 N N . ILE A 1 236 ? 22.729 19.732 -35.251 1.00 85.50 236 ILE A N 1
ATOM 1893 C CA . ILE A 1 236 ? 23.984 20.160 -34.631 1.00 85.50 236 ILE A CA 1
ATOM 1894 C C . ILE A 1 236 ? 24.352 21.536 -35.184 1.00 85.50 236 ILE A C 1
ATOM 1896 O O . ILE A 1 236 ? 24.243 21.745 -36.390 1.00 85.50 236 ILE A O 1
ATOM 1900 N N . PRO A 1 237 ? 24.772 22.502 -34.354 1.00 85.69 237 PRO A N 1
ATOM 1901 C CA . PRO A 1 237 ? 25.247 23.780 -34.866 1.00 85.69 237 PRO A CA 1
ATOM 1902 C C . PRO A 1 237 ? 26.467 23.595 -35.775 1.00 85.69 237 PRO A C 1
ATOM 1904 O O . PRO A 1 237 ? 27.393 22.852 -35.443 1.00 85.69 237 PRO A O 1
ATOM 1907 N N . SER A 1 238 ? 26.470 24.306 -36.902 1.00 81.88 238 SER A N 1
ATOM 1908 C CA . SER A 1 238 ? 27.625 24.428 -37.791 1.00 81.88 238 SER A CA 1
ATOM 1909 C C . SER A 1 238 ? 28.827 25.011 -37.041 1.00 81.88 238 SER A C 1
ATOM 1911 O O . SER A 1 238 ? 28.692 25.648 -35.994 1.00 81.88 238 SER A O 1
ATOM 1913 N N . THR A 1 239 ? 30.036 24.844 -37.579 1.00 78.75 239 THR A N 1
ATOM 1914 C CA . THR A 1 239 ? 31.280 25.307 -36.928 1.00 78.75 239 THR A CA 1
ATOM 1915 C C . THR A 1 239 ? 31.329 26.814 -36.648 1.00 78.75 239 THR A C 1
ATOM 1917 O O . THR A 1 239 ? 32.081 27.253 -35.782 1.00 78.75 239 THR A O 1
ATOM 1920 N N . ASP A 1 240 ? 30.550 27.612 -37.380 1.00 84.50 240 ASP A N 1
ATOM 1921 C CA . ASP A 1 240 ? 30.392 29.059 -37.194 1.00 84.50 240 ASP A CA 1
ATOM 1922 C C . ASP A 1 240 ? 29.146 29.434 -36.361 1.00 84.50 240 ASP A C 1
ATOM 1924 O O . ASP A 1 240 ? 28.921 30.614 -36.090 1.00 84.50 240 ASP A O 1
ATOM 1928 N N . GLY A 1 241 ? 28.341 28.447 -35.950 1.00 80.38 241 GLY A N 1
ATOM 1929 C CA . GLY A 1 241 ? 27.120 28.608 -35.160 1.00 80.38 241 GLY A CA 1
ATOM 1930 C C . GLY A 1 241 ? 25.990 29.347 -35.881 1.00 80.38 241 GLY A C 1
ATOM 1931 O O . GLY A 1 241 ? 25.037 29.773 -35.228 1.00 80.38 241 GLY A O 1
ATOM 1932 N N . SER A 1 242 ? 26.100 29.549 -37.197 1.00 85.06 242 SER A N 1
ATOM 1933 C CA . SER A 1 242 ? 25.146 30.347 -37.973 1.00 85.06 242 SER A CA 1
ATOM 1934 C C . SER A 1 242 ? 23.916 29.548 -38.407 1.00 85.06 242 SER A C 1
ATOM 1936 O O . SER A 1 242 ? 22.842 30.128 -38.588 1.00 85.06 242 SER A O 1
ATOM 1938 N N . VAL A 1 243 ? 24.053 28.225 -38.540 1.00 87.19 243 VAL A N 1
ATOM 1939 C CA . VAL A 1 243 ? 22.991 27.311 -38.967 1.00 87.19 243 VAL A CA 1
ATOM 1940 C C . VAL A 1 243 ? 23.014 26.014 -38.154 1.00 87.19 243 VAL A C 1
ATOM 1942 O O . VAL A 1 243 ? 24.021 25.656 -37.548 1.00 87.19 243 VAL A O 1
ATOM 1945 N N . LEU A 1 244 ? 21.883 25.309 -38.122 1.00 86.44 244 LEU A N 1
ATOM 1946 C CA . LEU A 1 244 ? 21.809 23.934 -37.628 1.00 86.44 244 LEU A CA 1
ATOM 1947 C C . LEU A 1 244 ? 21.917 22.984 -38.823 1.00 86.44 244 LEU A C 1
ATOM 1949 O O . LEU A 1 244 ? 21.128 23.079 -39.763 1.00 86.44 244 LEU A O 1
ATOM 1953 N N . GLU A 1 245 ? 22.873 22.068 -38.776 1.00 86.06 245 GLU A N 1
ATOM 1954 C CA . GLU A 1 245 ? 23.072 21.005 -39.755 1.00 86.06 245 GLU A CA 1
ATOM 1955 C C . GLU A 1 245 ? 22.488 19.697 -39.213 1.00 86.06 245 GLU A C 1
ATOM 1957 O O . GLU A 1 245 ? 22.663 19.349 -38.044 1.00 86.06 245 GLU A O 1
ATOM 1962 N N . CYS A 1 246 ? 21.753 18.972 -40.055 1.00 81.31 246 CYS A N 1
ATOM 1963 C CA . CYS A 1 246 ? 21.230 17.661 -39.685 1.00 81.31 246 CYS A CA 1
ATOM 1964 C C . CYS A 1 246 ? 22.396 16.668 -39.580 1.00 81.31 246 CYS A C 1
ATOM 1966 O O . CYS A 1 246 ? 23.185 16.529 -40.518 1.00 81.31 246 CYS A O 1
ATOM 1968 N N . SER A 1 247 ? 22.508 15.998 -38.434 1.00 80.94 247 SER A N 1
ATOM 1969 C CA . SER A 1 247 ? 23.497 14.948 -38.208 1.00 80.94 247 SER A CA 1
ATOM 1970 C C . SER A 1 247 ? 23.269 13.790 -39.183 1.00 80.94 247 SER A C 1
ATOM 1972 O O . SER A 1 247 ? 22.120 13.413 -39.421 1.00 80.94 247 SER A O 1
ATOM 1974 N N . PRO A 1 248 ? 24.332 13.156 -39.707 1.00 79.50 248 PRO A N 1
ATOM 1975 C CA . PRO A 1 248 ? 24.184 11.928 -40.482 1.00 79.50 248 PRO A CA 1
ATOM 1976 C C . PRO A 1 248 ? 23.684 10.748 -39.629 1.00 79.50 248 PRO A C 1
ATOM 1978 O O . PRO A 1 248 ? 23.229 9.751 -40.192 1.00 79.50 248 PRO A O 1
ATOM 1981 N N . ALA A 1 249 ? 23.753 10.848 -38.296 1.00 80.75 249 ALA A N 1
ATOM 1982 C CA . ALA A 1 249 ? 23.252 9.845 -37.368 1.00 80.75 249 ALA A CA 1
ATOM 1983 C C . ALA A 1 249 ? 21.744 10.018 -37.117 1.00 80.75 249 ALA A C 1
ATOM 1985 O O . ALA A 1 249 ? 21.269 11.070 -36.685 1.00 80.75 249 ALA A O 1
ATOM 1986 N N . TRP A 1 250 ? 20.993 8.944 -37.351 1.00 84.19 250 TRP A N 1
ATOM 1987 C CA . TRP A 1 250 ? 19.555 8.846 -37.107 1.00 84.19 250 TRP A CA 1
ATOM 1988 C C . TRP A 1 250 ? 19.216 7.449 -36.585 1.00 84.19 250 TRP A C 1
ATOM 1990 O O . TRP A 1 250 ? 19.955 6.489 -36.806 1.00 84.19 250 TRP A O 1
ATOM 2000 N N . TYR A 1 251 ? 18.088 7.324 -35.892 1.00 84.56 251 TYR A N 1
ATOM 2001 C CA . TYR A 1 251 ? 17.585 6.045 -35.407 1.00 84.56 251 TYR A CA 1
ATOM 2002 C C . TYR A 1 251 ? 16.137 5.836 -35.836 1.00 84.56 251 TYR A C 1
ATOM 2004 O O . TYR A 1 251 ? 15.319 6.752 -35.770 1.00 84.56 251 TYR A O 1
ATOM 2012 N N . ILE A 1 252 ? 15.816 4.605 -36.231 1.00 86.69 252 ILE A N 1
ATOM 2013 C CA . ILE A 1 252 ? 14.444 4.141 -36.413 1.00 86.69 252 ILE A CA 1
ATOM 2014 C C . ILE A 1 252 ? 14.251 2.852 -35.617 1.00 86.69 252 ILE A C 1
ATOM 2016 O O . ILE A 1 252 ? 15.093 1.950 -35.661 1.00 86.69 252 ILE A O 1
ATOM 2020 N N . SER A 1 253 ? 13.146 2.755 -34.882 1.00 80.12 253 SER A N 1
ATOM 2021 C CA . SER A 1 253 ? 12.801 1.525 -34.176 1.00 80.12 253 SER A CA 1
ATOM 2022 C C . SER A 1 253 ? 12.542 0.405 -35.196 1.00 80.12 253 SER A C 1
ATOM 2024 O O . SER A 1 253 ? 11.829 0.631 -36.183 1.00 80.12 253 SER A O 1
ATOM 2026 N N . PRO A 1 254 ? 13.097 -0.809 -35.016 1.00 74.44 254 PRO A N 1
ATOM 2027 C CA . PRO A 1 254 ? 12.744 -1.939 -35.861 1.00 74.44 254 PRO A CA 1
ATOM 2028 C C . PRO A 1 254 ? 11.242 -2.197 -35.720 1.00 74.44 254 PRO A C 1
ATOM 2030 O O . PRO A 1 254 ? 10.784 -2.596 -34.652 1.00 74.44 254 PRO A O 1
ATOM 2033 N N . ARG A 1 255 ? 10.459 -1.981 -36.786 1.00 57.53 255 ARG A N 1
ATOM 2034 C CA . ARG A 1 255 ? 9.059 -2.424 -36.797 1.00 57.53 255 ARG A CA 1
ATOM 2035 C C . ARG A 1 255 ? 9.049 -3.917 -36.493 1.00 57.53 255 ARG A C 1
ATOM 2037 O O . ARG A 1 255 ? 9.722 -4.679 -37.195 1.00 57.53 255 ARG A O 1
ATOM 2044 N N . GLU A 1 256 ? 8.283 -4.335 -35.485 1.00 46.47 256 GLU A N 1
ATOM 2045 C CA . GLU A 1 256 ? 7.917 -5.741 -35.354 1.00 46.47 256 GLU A CA 1
ATOM 2046 C C . GLU A 1 256 ? 7.433 -6.199 -36.730 1.00 46.47 256 GLU A C 1
ATOM 2048 O O . GLU A 1 256 ? 6.556 -5.571 -37.332 1.00 46.47 256 GLU A O 1
ATOM 2053 N N . LYS A 1 257 ? 8.073 -7.233 -37.284 1.00 43.41 257 LYS A N 1
ATOM 2054 C CA . LYS A 1 257 ? 7.642 -7.847 -38.538 1.00 43.41 257 LYS A CA 1
ATOM 2055 C C . LYS A 1 257 ? 6.274 -8.483 -38.298 1.00 43.41 257 LYS A C 1
ATOM 2057 O O . LYS A 1 257 ? 6.169 -9.685 -38.084 1.00 43.41 257 LYS A O 1
ATOM 2062 N N . GLY A 1 258 ? 5.226 -7.670 -38.364 1.00 38.38 258 GLY A N 1
ATOM 2063 C CA . GLY A 1 258 ? 3.891 -8.120 -38.693 1.00 38.38 258 GLY A CA 1
ATOM 2064 C C . GLY A 1 258 ? 3.970 -8.778 -40.061 1.00 38.38 258 GLY A C 1
ATOM 2065 O O . GLY A 1 258 ? 4.349 -8.147 -41.047 1.00 38.38 258 GLY A O 1
ATOM 2066 N N . SER A 1 259 ? 3.684 -10.075 -40.081 1.00 41.69 259 SER A N 1
ATOM 2067 C CA . SER A 1 259 ? 3.453 -10.895 -41.263 1.00 41.69 259 SER A CA 1
ATOM 2068 C C . SER A 1 259 ? 2.702 -10.117 -42.348 1.00 41.69 259 SER A C 1
ATOM 2070 O O . SER A 1 259 ? 1.510 -9.841 -42.228 1.00 41.69 259 SER A O 1
ATOM 2072 N N . GLY A 1 260 ? 3.420 -9.770 -43.407 1.00 35.41 260 GLY A N 1
ATOM 2073 C CA . GLY A 1 260 ? 2.894 -9.095 -44.580 1.00 35.41 260 GLY A CA 1
ATOM 2074 C C . GLY A 1 260 ? 3.902 -9.261 -45.698 1.00 35.41 260 GLY A C 1
ATOM 2075 O O . GLY A 1 260 ? 4.763 -8.408 -45.897 1.00 35.41 260 GLY A O 1
ATOM 2076 N N . GLU A 1 261 ? 3.836 -10.414 -46.359 1.00 35.75 261 GLU A N 1
ATOM 2077 C CA . GLU A 1 261 ? 4.508 -10.676 -47.625 1.00 35.75 261 GLU A CA 1
ATOM 2078 C C . GLU A 1 261 ? 4.189 -9.543 -48.609 1.00 35.75 261 GLU A C 1
ATOM 2080 O O . GLU A 1 261 ? 3.109 -9.496 -49.193 1.00 35.75 261 GLU A O 1
ATOM 2085 N N . TRP A 1 262 ? 5.131 -8.628 -48.823 1.00 34.62 262 TRP A N 1
ATOM 2086 C CA . TRP A 1 262 ? 5.142 -7.838 -50.046 1.00 34.62 262 TRP A CA 1
ATOM 2087 C C . TRP A 1 262 ? 5.944 -8.628 -51.066 1.00 34.62 262 TRP A C 1
ATOM 2089 O O . TRP A 1 262 ? 7.174 -8.591 -51.104 1.00 34.62 262 TRP A O 1
ATOM 2099 N N . GLY A 1 263 ? 5.198 -9.420 -51.835 1.00 32.72 263 GLY A N 1
ATOM 2100 C CA . GLY A 1 263 ? 5.687 -10.083 -53.026 1.00 32.72 263 GLY A CA 1
ATOM 2101 C C . GLY A 1 263 ? 6.319 -9.070 -53.974 1.00 32.72 263 GLY A C 1
ATOM 2102 O O . GLY A 1 263 ? 5.760 -8.013 -54.265 1.00 32.72 263 GLY A O 1
ATOM 2103 N N . VAL A 1 264 ? 7.504 -9.437 -54.441 1.00 38.50 264 VAL A N 1
ATOM 2104 C CA . VAL A 1 264 ? 8.211 -8.819 -55.555 1.00 38.50 264 VAL A CA 1
ATOM 2105 C C . VAL A 1 264 ? 7.284 -8.812 -56.772 1.00 38.50 264 VAL A C 1
ATOM 2107 O O . VAL A 1 264 ? 6.908 -9.867 -57.280 1.00 38.50 264 VAL A O 1
ATOM 2110 N N . GLY A 1 265 ? 6.913 -7.619 -57.229 1.00 37.38 265 GLY A N 1
ATOM 2111 C CA . GLY A 1 265 ? 6.242 -7.387 -58.501 1.00 37.38 265 GLY A CA 1
ATOM 2112 C C . GLY A 1 265 ? 7.150 -6.558 -59.398 1.00 37.38 265 GLY A C 1
ATOM 2113 O O . GLY A 1 265 ? 7.224 -5.350 -59.215 1.00 37.38 265 GLY A O 1
ATOM 2114 N N . SER A 1 266 ? 7.858 -7.284 -60.268 1.00 38.91 266 SER A N 1
ATOM 2115 C CA . SER A 1 266 ? 8.618 -6.918 -61.480 1.00 38.91 266 SER A CA 1
ATOM 2116 C C . SER A 1 266 ? 8.492 -5.494 -62.022 1.00 38.91 266 SER A C 1
ATOM 2118 O O . SER A 1 266 ? 7.346 -5.037 -62.224 1.00 38.91 266 SER A O 1
#

Solvent-accessible surface area (backbone atoms only — not comparable to full-atom values): 15293 Å² total; per-residue (Å²): 141,85,87,88,78,92,85,85,90,85,87,77,90,74,72,74,47,63,48,79,44,82,46,70,44,98,86,69,49,77,41,31,30,45,35,34,52,44,83,43,77,57,97,88,42,85,40,77,49,73,48,73,43,84,40,40,67,61,49,51,55,52,49,52,49,51,52,50,52,53,50,53,53,54,56,56,69,71,43,82,26,23,44,40,30,24,42,92,53,90,42,39,42,23,77,42,58,37,80,31,33,32,82,70,38,61,43,55,50,77,37,36,39,71,36,67,72,44,36,56,49,73,31,35,32,80,87,41,47,62,58,54,52,52,51,48,52,54,21,52,77,65,74,39,70,39,75,52,75,46,45,33,45,26,73,87,67,50,79,39,38,32,40,37,43,33,35,72,41,61,45,98,86,69,48,80,71,31,35,40,36,41,38,30,74,39,41,70,56,52,53,50,52,52,52,49,52,49,50,52,54,40,53,50,50,43,70,71,33,95,44,72,60,57,20,48,33,53,41,34,44,52,52,22,64,74,72,67,38,59,61,37,76,46,73,42,67,40,99,83,65,83,47,73,41,74,48,93,37,62,32,66,57,82,72,77,83,68,91,68,88,78,73,90,77,132

Sequence (266 aa):
MTLNGSVAQQGGEQVKNRYEVKILTETGKECWLDVRNRIINVQGESAVLVTAFDITHYKQVREALYESQRTLSTLMSNLPGMVYRCRNDRDWTMEFISEGCFNLTGYYPADLIENQKISFHEIIYPDDREGVSNEVQAALQQNRPYQLEYRITTATGEHKWVEEQGCGIFSSTGELLALEGFITDITEQKRSDEELQLLETLTQAISEAPDFDTAIEVALRKVCQATRWDFGEAWIPSTDGSVLECSPAWYISPREKGSGEWGVGS

Secondary structure (DSSP, 8-state):
----------SS-----EEEEEEE-TTS-EEEEEEEEEEEEETTEEEEEEEEEE-HHHHHHHHHHHHHHHHHHHHHHTSSEEEEEE-SSTT--EEEE-TTHHHHHS--HHHHBTTSS--HHHHB-GGGHHHHHHHHHHHHHTT--EEEEEEEE-TTS-EEEEEEEEEEEE-TTS-EEEEEEEEEE-HHHHHHHHHHHHHHHHHHHHHH-SSHHHHHHHHHHHHHHHHT-SEEEEEEE-TTSSSEEEEEEEEE------S-------

Foldseek 3Di:
DDDDDDDDDDDDDPPPQWDWDWDQDPVRDIWIWTKGWDWDDDPNDTDIDIDIDTCRVVVVVVVVVVVVVVVVLVVQVPDQWKKFKAALDLLRATQDIHQNCCVVAVDGRVCDHRVVPHGVLQQFDPVCSVVVNVQQVVCLVVQHKGWDWGWGQHPVRDIFIKIKIWGFDADPVRHGPIIIIIIHTCRVVVVVVLVVVLVVQLVVQLVPAPDDLSSVLVNQVSVCVSVVPQKDWDWPQDPVSPDTDTRPHMDGDPPDPDDDDPDDDD